Protein AF-A0A7C2M470-F1 (afdb_monomer_lite)

Sequence (219 aa):
MRKIIYFIVAVTFLGSCVPASEFNRLSRNGRTLQQERDELMAQNEALTVENREMSAKIGQVAQQQEKFVRDSIRLYREVEELQEEVAQLQRRYNDLEGTHEELLRGNARETRRLLNELQTTQEDLAKKEQLLRELESNVAGQRQDVSRLQAELEARNARLMEMEQMLNQKDAILDDLRRKVADALLGFEGQGLSVTRRGGKVYVSLEEKLLFQTGSTVV

Radius of gyration: 88.89 Å; chains: 1; bounding box: 205×37×224 Å

pLDDT: mean 84.93, std 17.58, range [39.09, 98.31]

Structure (mmCIF, N/CA/C/O backbone):
data_AF-A0A7C2M470-F1
#
_entry.id   AF-A0A7C2M470-F1
#
loop_
_atom_site.group_PDB
_atom_site.id
_atom_site.type_symbol
_atom_site.label_atom_id
_atom_site.label_alt_id
_atom_site.label_comp_id
_atom_site.label_asym_id
_atom_site.label_entity_id
_atom_site.label_seq_id
_atom_site.pdbx_PDB_ins_code
_atom_site.Cartn_x
_atom_site.Cartn_y
_atom_site.Cartn_z
_atom_site.occupancy
_atom_site.B_iso_or_equiv
_atom_site.auth_seq_id
_atom_site.auth_comp_id
_atom_site.auth_asym_id
_atom_site.auth_atom_id
_atom_site.pdbx_PDB_model_num
ATOM 1 N N . MET A 1 1 ? 100.115 7.920 -109.813 1.00 56.62 1 MET A N 1
ATOM 2 C CA . MET A 1 1 ? 99.843 7.164 -108.567 1.00 56.62 1 MET A CA 1
ATOM 3 C C . MET A 1 1 ? 99.045 7.947 -107.517 1.00 56.62 1 MET A C 1
ATOM 5 O O . MET A 1 1 ? 98.065 7.402 -107.037 1.00 56.62 1 MET A O 1
ATOM 9 N N . ARG A 1 2 ? 99.339 9.227 -107.218 1.00 56.19 2 ARG A N 1
ATOM 10 C CA . ARG A 1 2 ? 98.532 10.040 -106.270 1.00 56.19 2 ARG A CA 1
ATOM 11 C C . ARG A 1 2 ? 97.030 10.141 -106.609 1.00 56.19 2 ARG A C 1
ATOM 13 O O . ARG A 1 2 ? 96.207 9.994 -105.720 1.00 56.19 2 ARG A O 1
ATOM 20 N N . LYS A 1 3 ? 96.659 10.302 -107.889 1.00 59.94 3 LYS A N 1
ATOM 21 C CA . LYS A 1 3 ? 95.246 10.384 -108.332 1.00 59.94 3 LYS A CA 1
ATOM 22 C C . LYS A 1 3 ? 94.431 9.098 -108.096 1.00 59.94 3 LYS A C 1
ATOM 24 O O . LYS A 1 3 ? 93.232 9.183 -107.877 1.00 59.94 3 LYS A O 1
ATOM 29 N N . ILE A 1 4 ? 95.081 7.932 -108.097 1.00 71.38 4 ILE A N 1
ATOM 30 C CA . ILE A 1 4 ? 94.428 6.632 -107.859 1.00 71.38 4 ILE A CA 1
ATOM 31 C C . ILE A 1 4 ? 94.147 6.448 -106.361 1.00 71.38 4 ILE A C 1
ATOM 33 O O . ILE A 1 4 ? 93.084 5.967 -105.991 1.00 71.38 4 ILE A O 1
ATOM 37 N N . ILE A 1 5 ? 95.049 6.924 -105.498 1.00 71.94 5 ILE A N 1
ATOM 38 C CA . ILE A 1 5 ? 94.857 6.910 -104.041 1.00 71.94 5 ILE A CA 1
ATOM 39 C C . ILE A 1 5 ? 93.697 7.837 -103.639 1.00 71.94 5 ILE A C 1
ATOM 41 O O . ILE A 1 5 ? 92.847 7.432 -102.853 1.00 71.94 5 ILE A O 1
ATOM 45 N N . TYR A 1 6 ? 93.594 9.034 -104.232 1.00 72.50 6 TYR A N 1
ATOM 46 C CA . TYR A 1 6 ? 92.450 9.929 -103.990 1.00 72.50 6 TYR A CA 1
ATOM 47 C C . TYR A 1 6 ? 91.113 9.332 -104.451 1.00 72.50 6 TYR A C 1
ATOM 49 O O . TYR A 1 6 ? 90.097 9.537 -103.794 1.00 72.50 6 TYR A O 1
ATOM 57 N N . PHE A 1 7 ? 91.112 8.558 -105.538 1.00 72.62 7 PHE A N 1
ATOM 58 C CA . PHE A 1 7 ? 89.909 7.886 -106.027 1.00 72.62 7 PHE A CA 1
ATOM 59 C C . PHE A 1 7 ? 89.471 6.740 -105.103 1.00 72.62 7 PHE A C 1
ATOM 61 O O . PHE A 1 7 ? 88.293 6.621 -104.784 1.00 72.62 7 PHE A O 1
ATOM 68 N N . ILE A 1 8 ? 90.416 5.940 -104.603 1.00 69.94 8 ILE A N 1
ATOM 69 C CA . ILE A 1 8 ? 90.119 4.825 -103.692 1.00 69.94 8 ILE A CA 1
ATOM 70 C C . ILE A 1 8 ? 89.595 5.334 -102.338 1.00 69.94 8 ILE A C 1
ATOM 72 O O . ILE A 1 8 ? 88.611 4.798 -101.835 1.00 69.94 8 ILE A O 1
ATOM 76 N N . VAL A 1 9 ? 90.169 6.415 -101.793 1.00 68.94 9 VAL A N 1
ATOM 77 C CA . VAL A 1 9 ? 89.692 7.035 -100.539 1.00 68.94 9 VAL A CA 1
ATOM 78 C C . VAL A 1 9 ? 88.282 7.628 -100.693 1.00 68.94 9 VAL A C 1
ATOM 80 O O . VAL A 1 9 ? 87.461 7.506 -99.782 1.00 68.94 9 VAL A O 1
ATOM 83 N N . ALA A 1 10 ? 87.964 8.210 -101.855 1.00 65.75 10 ALA A N 1
ATOM 84 C CA . ALA A 1 10 ? 86.631 8.739 -102.148 1.00 65.75 10 ALA A CA 1
ATOM 85 C C . ALA A 1 10 ? 85.562 7.634 -102.262 1.00 65.75 10 ALA A C 1
ATOM 87 O O . ALA A 1 10 ? 84.442 7.813 -101.789 1.00 65.75 10 ALA A O 1
ATOM 88 N N . VAL A 1 11 ? 85.908 6.471 -102.828 1.00 66.88 11 VAL A N 1
ATOM 89 C CA . VAL A 1 11 ? 84.982 5.331 -102.960 1.00 66.88 11 VAL A CA 1
ATOM 90 C C . VAL A 1 11 ? 84.711 4.659 -101.607 1.00 66.88 11 VAL A C 1
ATOM 92 O O . VAL A 1 11 ? 83.574 4.279 -101.338 1.00 66.88 11 VAL A O 1
ATOM 95 N N . THR A 1 12 ? 85.697 4.583 -100.706 1.00 63.28 12 THR A N 1
ATOM 96 C CA . THR A 1 12 ? 85.492 4.025 -99.354 1.00 63.28 12 THR A CA 1
ATOM 97 C C . THR A 1 12 ? 84.630 4.903 -98.442 1.00 63.28 12 THR A C 1
ATOM 99 O O . THR A 1 12 ? 83.980 4.381 -97.541 1.00 63.28 12 THR A O 1
ATOM 102 N N . PHE A 1 13 ? 84.556 6.217 -98.689 1.00 60.41 13 PHE A N 1
ATOM 103 C CA . PHE A 1 13 ? 83.682 7.125 -97.931 1.00 60.41 13 PHE A CA 1
ATOM 104 C C . PHE A 1 13 ? 82.199 7.017 -98.324 1.00 60.41 13 PHE A C 1
ATOM 106 O O . PHE A 1 13 ? 81.331 7.348 -97.522 1.00 60.41 13 PHE A O 1
ATOM 113 N N . LEU A 1 14 ? 81.893 6.525 -99.530 1.00 56.69 14 LEU A N 1
ATOM 114 C CA . LEU A 1 14 ? 80.518 6.389 -100.032 1.00 56.69 14 LEU A CA 1
ATOM 115 C C . LEU A 1 14 ? 79.824 5.091 -99.573 1.00 56.69 14 LEU A C 1
ATOM 117 O O . LEU A 1 14 ? 78.620 4.942 -99.765 1.00 56.69 14 LEU A O 1
ATOM 121 N N . GLY A 1 15 ? 80.559 4.165 -98.945 1.00 58.66 15 GLY A N 1
ATOM 122 C CA . GLY A 1 15 ? 80.041 2.878 -98.459 1.00 58.66 15 GLY A CA 1
ATOM 123 C C . GLY A 1 15 ? 79.454 2.881 -97.039 1.00 58.66 15 GLY A C 1
ATOM 124 O O . GLY A 1 15 ? 78.999 1.836 -96.585 1.00 58.66 15 GLY A O 1
ATOM 125 N N . SER A 1 16 ? 79.460 4.011 -96.319 1.00 56.16 16 SER A N 1
ATOM 126 C CA . SER A 1 16 ? 78.946 4.109 -94.937 1.00 56.16 16 SER A CA 1
ATOM 127 C C . SER A 1 16 ? 77.474 4.543 -94.831 1.00 56.16 16 SER A C 1
ATOM 129 O O . SER A 1 16 ? 76.959 4.716 -93.726 1.00 56.16 16 SER A O 1
ATOM 131 N N . CYS A 1 17 ? 76.770 4.714 -95.955 1.00 65.12 17 CYS A N 1
ATOM 132 C CA . CYS A 1 17 ? 75.372 5.148 -95.964 1.00 65.12 17 CYS A CA 1
ATOM 133 C C . CYS A 1 17 ? 74.398 3.960 -95.883 1.00 65.12 17 CYS A C 1
ATOM 135 O O . CYS A 1 17 ? 74.176 3.246 -96.858 1.00 65.12 17 CYS A O 1
ATOM 137 N N . VAL A 1 18 ? 73.768 3.790 -94.717 1.00 67.88 18 VAL A N 1
ATOM 138 C CA . VAL A 1 18 ? 72.550 2.980 -94.539 1.00 67.88 18 VAL A CA 1
ATOM 139 C C . VAL A 1 18 ? 71.429 3.539 -95.438 1.00 67.88 18 VAL A C 1
ATOM 141 O O . VAL A 1 18 ? 71.291 4.763 -95.523 1.00 67.88 18 VAL A O 1
ATOM 144 N N . PRO A 1 19 ? 70.600 2.701 -96.098 1.00 74.56 19 PRO A N 1
ATOM 145 C CA . PRO A 1 19 ? 69.496 3.175 -96.929 1.00 74.56 19 PRO A CA 1
ATOM 146 C C . PRO A 1 19 ? 68.537 4.072 -96.137 1.00 74.56 19 PRO A C 1
ATOM 148 O O . PRO A 1 19 ? 68.048 3.692 -95.070 1.00 74.56 19 PRO A O 1
ATOM 151 N N . ALA A 1 20 ? 68.213 5.249 -96.680 1.00 72.56 20 ALA A N 1
ATOM 152 C CA . ALA A 1 20 ? 67.322 6.214 -96.034 1.00 72.56 20 ALA A CA 1
ATOM 153 C C . ALA A 1 20 ? 65.936 5.623 -95.696 1.00 72.56 20 ALA A C 1
ATOM 155 O O . ALA A 1 20 ? 65.298 6.056 -94.739 1.00 72.56 20 ALA A O 1
ATOM 156 N N . SER A 1 21 ? 65.467 4.617 -96.441 1.00 75.88 21 SER A N 1
ATOM 157 C CA . SER A 1 21 ? 64.211 3.904 -96.171 1.00 75.88 21 SER A CA 1
ATOM 158 C C . SER A 1 21 ? 64.237 3.113 -94.859 1.00 75.88 21 SER A C 1
ATOM 160 O O . SER A 1 21 ? 63.285 3.207 -94.087 1.00 75.88 21 SER A O 1
ATOM 162 N N . GLU A 1 22 ? 65.321 2.387 -94.572 1.00 79.12 22 GLU A N 1
ATOM 163 C CA . GLU A 1 22 ? 65.471 1.599 -93.341 1.00 79.12 22 GLU A CA 1
ATOM 164 C C . GLU A 1 22 ? 65.705 2.501 -92.126 1.00 79.12 22 GLU A C 1
ATOM 166 O O . GLU A 1 22 ? 65.102 2.286 -91.076 1.00 79.12 22 GLU A O 1
ATOM 171 N N . PHE A 1 23 ? 66.474 3.586 -92.278 1.00 81.00 23 PHE A N 1
ATOM 172 C CA . PHE A 1 23 ? 66.609 4.601 -91.227 1.00 81.00 23 PHE A CA 1
ATOM 173 C C . PHE A 1 23 ? 65.265 5.270 -90.902 1.00 81.00 23 PHE A C 1
ATOM 175 O O . PHE A 1 23 ? 64.896 5.407 -89.736 1.00 81.00 23 PHE A O 1
ATOM 182 N N . ASN A 1 24 ? 64.486 5.633 -91.927 1.00 80.06 24 ASN A N 1
ATOM 183 C CA . ASN A 1 24 ? 63.159 6.219 -91.741 1.00 80.06 24 ASN A CA 1
ATOM 184 C C . ASN A 1 24 ? 62.165 5.230 -91.114 1.00 80.06 24 ASN A C 1
ATOM 186 O O . ASN A 1 24 ? 61.345 5.641 -90.295 1.00 80.06 24 ASN A O 1
ATOM 190 N N . ARG A 1 25 ? 62.228 3.938 -91.463 1.00 83.38 25 ARG A N 1
ATOM 191 C CA . ARG A 1 25 ? 61.407 2.880 -90.851 1.00 83.38 25 ARG A CA 1
ATOM 192 C C . ARG A 1 25 ? 61.779 2.662 -89.387 1.00 83.38 25 ARG A C 1
ATOM 194 O O . ARG A 1 25 ? 60.894 2.650 -88.537 1.00 83.38 25 ARG A O 1
ATOM 201 N N . LEU A 1 26 ? 63.071 2.564 -89.083 1.00 85.19 26 LEU A N 1
ATOM 202 C CA . LEU A 1 26 ? 63.570 2.429 -87.716 1.00 85.19 26 LEU A CA 1
ATOM 203 C C . LEU A 1 26 ? 63.219 3.657 -86.866 1.00 85.19 26 LEU A C 1
ATOM 205 O O . LEU A 1 26 ? 62.786 3.508 -85.730 1.00 85.19 26 LEU A O 1
ATOM 209 N N . SER A 1 27 ? 63.329 4.864 -87.427 1.00 85.44 27 SER A N 1
ATOM 210 C CA . SER A 1 27 ? 62.937 6.104 -86.751 1.00 85.44 27 SER A CA 1
ATOM 211 C C . SER A 1 27 ? 61.428 6.167 -86.485 1.00 85.44 27 SER A C 1
ATOM 213 O O . SER A 1 27 ? 61.025 6.555 -85.391 1.00 85.44 27 SER A O 1
ATOM 215 N N . ARG A 1 28 ? 60.582 5.737 -87.436 1.00 87.19 28 ARG A N 1
ATOM 216 C CA . ARG A 1 28 ? 59.128 5.616 -87.217 1.00 87.19 28 ARG A CA 1
ATOM 217 C C . ARG A 1 28 ? 58.809 4.613 -86.115 1.00 87.19 28 ARG A C 1
ATOM 219 O O . ARG A 1 28 ? 58.080 4.974 -85.204 1.00 87.19 28 ARG A O 1
ATOM 226 N N . ASN A 1 29 ? 59.401 3.421 -86.156 1.00 90.25 29 ASN A N 1
ATOM 227 C CA . ASN A 1 29 ? 59.207 2.405 -85.121 1.00 90.25 29 ASN A CA 1
ATOM 228 C C . ASN A 1 29 ? 59.707 2.884 -83.749 1.00 90.25 29 ASN A C 1
ATOM 230 O O . ASN A 1 29 ? 59.076 2.629 -82.733 1.00 90.25 29 ASN A O 1
ATOM 234 N N . GLY A 1 30 ? 60.824 3.616 -83.706 1.00 90.81 30 GLY A N 1
ATOM 235 C CA . GLY A 1 30 ? 61.320 4.235 -82.478 1.00 90.81 30 GLY A CA 1
ATOM 236 C C . GLY A 1 30 ? 60.338 5.261 -81.910 1.00 90.81 30 GLY A C 1
ATOM 237 O O . GLY A 1 30 ? 60.114 5.282 -80.705 1.00 90.81 30 GLY A O 1
ATOM 238 N N . ARG A 1 31 ? 59.700 6.064 -82.774 1.00 90.38 31 ARG A N 1
ATOM 239 C CA . ARG A 1 31 ? 58.656 7.018 -82.368 1.00 90.38 31 ARG A CA 1
ATOM 240 C C . ARG A 1 31 ? 57.385 6.322 -81.885 1.00 90.38 31 ARG A C 1
ATOM 242 O O . ARG A 1 31 ? 56.855 6.746 -80.867 1.00 90.38 31 ARG A O 1
ATOM 249 N N . THR A 1 32 ? 56.916 5.270 -82.559 1.00 93.19 32 THR A N 1
ATOM 250 C CA . THR A 1 32 ? 55.719 4.525 -82.123 1.00 93.19 32 THR A CA 1
ATOM 251 C C . THR A 1 32 ? 55.965 3.804 -80.802 1.00 93.19 32 THR A C 1
ATOM 253 O O . THR A 1 32 ? 55.154 3.920 -79.897 1.00 93.19 32 THR A O 1
ATOM 256 N N . LEU A 1 33 ? 57.123 3.155 -80.635 1.00 91.62 33 LEU A N 1
ATOM 257 C CA . LEU A 1 33 ? 57.511 2.534 -79.362 1.00 91.62 33 LEU A CA 1
ATOM 258 C C . LEU A 1 33 ? 57.653 3.563 -78.234 1.00 91.62 33 LEU A C 1
ATOM 260 O O . LEU A 1 33 ? 57.397 3.252 -77.074 1.00 91.62 33 LEU A O 1
ATOM 264 N N . GLN A 1 34 ? 58.083 4.785 -78.553 1.00 93.00 34 GLN A N 1
ATOM 265 C CA . GLN A 1 34 ? 58.144 5.868 -77.577 1.00 93.00 34 GLN A CA 1
ATOM 266 C C . GLN A 1 34 ? 56.742 6.356 -77.188 1.00 93.00 34 GLN A C 1
ATOM 268 O O . GLN A 1 34 ? 56.491 6.518 -76.002 1.00 93.00 34 GLN A O 1
ATOM 273 N N . GLN A 1 35 ? 55.820 6.492 -78.146 1.00 94.19 35 GLN A N 1
ATOM 274 C CA . GLN A 1 35 ? 54.412 6.804 -77.868 1.00 94.19 35 GLN A CA 1
ATOM 275 C C . GLN A 1 35 ? 53.742 5.722 -77.013 1.00 94.19 35 GLN A C 1
ATOM 277 O O . GLN A 1 35 ? 53.148 6.045 -75.993 1.00 94.19 35 GLN A O 1
ATOM 282 N N . GLU A 1 36 ? 5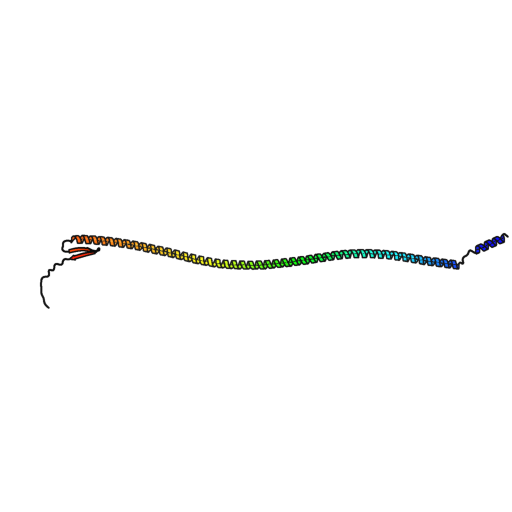3.902 4.443 -77.366 1.00 94.69 36 GLU A N 1
ATOM 283 C CA . GLU A 1 36 ? 53.372 3.319 -76.583 1.00 94.69 36 GLU A CA 1
ATOM 284 C C . GLU A 1 36 ? 53.956 3.286 -75.166 1.00 94.69 36 GLU A C 1
ATOM 286 O O . GLU A 1 36 ? 53.237 3.036 -74.201 1.00 94.69 36 GLU A O 1
ATOM 291 N N . ARG A 1 37 ? 55.257 3.569 -75.007 1.00 94.31 37 ARG A N 1
ATOM 292 C CA . ARG A 1 37 ? 55.881 3.683 -73.682 1.00 94.31 37 ARG A CA 1
ATOM 293 C C . ARG A 1 37 ? 55.250 4.813 -72.873 1.00 94.31 37 ARG A C 1
ATOM 295 O O . ARG A 1 37 ? 54.947 4.600 -71.703 1.00 94.31 37 ARG A O 1
ATOM 302 N N . ASP A 1 38 ? 55.084 5.987 -73.472 1.00 94.56 38 ASP A N 1
ATOM 303 C CA . ASP A 1 38 ? 54.534 7.157 -72.789 1.00 94.56 38 ASP A CA 1
ATOM 304 C C . ASP A 1 38 ? 53.060 6.912 -72.394 1.00 94.56 38 ASP A C 1
ATOM 306 O O . ASP A 1 38 ? 52.662 7.218 -71.269 1.00 94.56 38 ASP A O 1
ATOM 310 N N . GLU A 1 39 ? 52.272 6.258 -73.255 1.00 95.88 39 GLU A N 1
ATOM 311 C CA . GLU A 1 39 ? 50.899 5.824 -72.955 1.00 95.88 39 GLU A CA 1
ATOM 312 C C . GLU A 1 39 ? 50.844 4.777 -71.836 1.00 95.88 39 GLU A C 1
ATOM 314 O O . GLU A 1 39 ? 50.047 4.908 -70.905 1.00 95.88 39 GLU A O 1
ATOM 319 N N . LEU A 1 40 ? 51.699 3.750 -71.887 1.00 95.06 40 LEU A N 1
ATOM 320 C CA . LEU A 1 40 ? 51.780 2.731 -70.838 1.00 95.06 40 LEU A CA 1
ATOM 321 C C . LEU A 1 40 ? 52.237 3.331 -69.504 1.00 95.06 40 LEU A C 1
ATOM 323 O O . LEU A 1 40 ? 51.739 2.920 -68.457 1.00 95.06 40 LEU A O 1
ATOM 327 N N . MET A 1 41 ? 53.147 4.311 -69.519 1.00 95.62 41 MET A N 1
ATOM 328 C CA . MET A 1 41 ? 53.547 5.041 -68.313 1.00 95.62 41 MET A CA 1
ATOM 329 C C . MET A 1 41 ? 52.379 5.842 -67.732 1.00 95.62 41 MET A C 1
ATOM 331 O O . MET A 1 41 ? 52.126 5.734 -66.534 1.00 95.62 41 MET A O 1
ATOM 335 N N . ALA A 1 42 ? 51.624 6.564 -68.565 1.00 95.06 42 ALA A N 1
ATOM 336 C CA . ALA A 1 42 ? 50.446 7.308 -68.120 1.00 95.06 42 ALA A CA 1
ATOM 337 C C . ALA A 1 42 ? 49.358 6.384 -67.539 1.00 95.06 42 ALA A C 1
ATOM 339 O O . ALA A 1 42 ? 48.779 6.680 -66.493 1.00 95.06 42 ALA A O 1
ATOM 340 N N . GLN A 1 43 ? 49.110 5.230 -68.170 1.00 96.44 43 GLN A N 1
ATOM 341 C CA . GLN A 1 43 ? 48.181 4.221 -67.649 1.00 96.44 43 GLN A CA 1
ATOM 342 C C . GLN A 1 43 ? 48.668 3.622 -66.325 1.00 96.44 43 GLN A C 1
ATOM 344 O O . GLN A 1 43 ? 47.875 3.439 -65.405 1.00 96.44 43 GLN A O 1
ATOM 349 N N . ASN A 1 44 ? 49.966 3.331 -66.201 1.00 95.69 44 ASN A N 1
ATOM 350 C CA . ASN A 1 44 ? 50.539 2.798 -64.968 1.00 95.69 44 ASN A CA 1
ATOM 351 C C . ASN A 1 44 ? 50.422 3.798 -63.810 1.00 95.69 44 ASN A C 1
ATOM 353 O O . ASN A 1 44 ? 50.070 3.412 -62.693 1.00 95.69 44 ASN A O 1
ATOM 357 N N . GLU A 1 45 ? 50.658 5.082 -64.080 1.00 95.44 45 GLU A N 1
ATOM 358 C CA . GLU A 1 45 ? 50.485 6.148 -63.099 1.00 95.44 45 GLU A CA 1
ATOM 359 C C . GLU A 1 45 ? 49.018 6.272 -62.662 1.00 95.44 45 GLU A C 1
ATOM 361 O O . GLU A 1 45 ? 48.740 6.252 -61.461 1.00 95.44 45 GLU A O 1
ATOM 366 N N . ALA A 1 46 ? 48.074 6.290 -63.610 1.00 95.88 46 ALA A N 1
ATOM 367 C CA . ALA A 1 46 ? 46.641 6.338 -63.314 1.00 95.88 46 ALA A CA 1
ATOM 368 C C . ALA A 1 46 ? 46.180 5.139 -62.467 1.00 95.88 46 ALA A C 1
ATOM 370 O O . ALA A 1 46 ? 45.544 5.322 -61.428 1.00 95.88 46 ALA A O 1
ATOM 371 N N . LEU A 1 47 ? 46.574 3.919 -62.853 1.00 96.62 47 LEU A N 1
ATOM 372 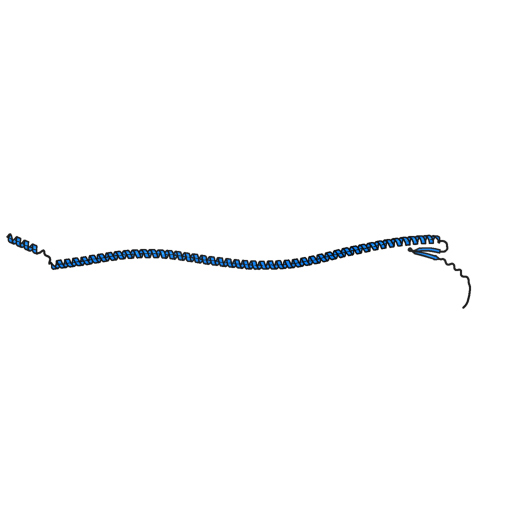C CA . LEU A 1 47 ? 46.276 2.700 -62.095 1.00 96.62 47 LEU A CA 1
ATOM 373 C C . LEU A 1 47 ? 46.909 2.724 -60.698 1.00 96.62 47 LEU A C 1
ATOM 375 O O . LEU A 1 47 ? 46.313 2.237 -59.738 1.00 96.62 47 LEU A O 1
ATOM 379 N N . THR A 1 48 ? 48.101 3.305 -60.552 1.00 96.50 48 THR A N 1
ATOM 380 C CA . THR A 1 48 ? 48.766 3.448 -59.250 1.00 96.50 48 THR A CA 1
ATOM 381 C C . THR A 1 48 ? 48.006 4.407 -58.335 1.00 96.50 48 THR A C 1
ATOM 383 O O . THR A 1 48 ? 47.865 4.131 -57.141 1.00 96.50 48 THR A O 1
ATOM 386 N N . VAL A 1 49 ? 47.502 5.522 -58.871 1.00 96.50 49 VAL A N 1
ATOM 387 C CA . VAL A 1 49 ? 46.672 6.474 -58.116 1.00 96.50 49 VAL A CA 1
ATOM 388 C C . VAL A 1 49 ? 45.357 5.822 -57.698 1.00 96.50 49 VAL A C 1
ATOM 390 O O . VAL A 1 49 ? 45.032 5.835 -56.512 1.00 96.50 49 VAL A O 1
ATOM 393 N N . GLU A 1 50 ? 44.651 5.170 -58.624 1.00 96.75 50 GLU A N 1
ATOM 394 C CA . GLU A 1 50 ? 43.389 4.484 -58.326 1.00 96.75 50 GLU A CA 1
ATOM 395 C C . GLU A 1 50 ? 43.573 3.392 -57.264 1.00 96.75 50 GLU A C 1
ATOM 397 O O . GLU A 1 50 ? 42.800 3.307 -56.309 1.00 96.75 50 GLU A O 1
ATOM 402 N N . ASN A 1 51 ? 44.642 2.597 -57.359 1.00 96.31 51 ASN A N 1
ATOM 403 C CA . ASN A 1 51 ? 44.940 1.562 -56.372 1.00 96.31 51 ASN A CA 1
ATOM 404 C C . ASN A 1 51 ? 45.188 2.158 -54.975 1.00 96.31 51 ASN A C 1
ATOM 406 O O . ASN A 1 51 ? 44.683 1.640 -53.973 1.00 96.31 51 ASN A O 1
ATOM 410 N N . ARG A 1 52 ? 45.897 3.293 -54.891 1.00 96.06 52 ARG A N 1
ATOM 411 C CA . ARG A 1 52 ? 46.093 4.016 -53.624 1.00 96.06 52 ARG A CA 1
ATOM 412 C C . ARG A 1 52 ? 44.779 4.543 -53.057 1.00 96.06 52 ARG A C 1
ATOM 414 O O . ARG A 1 52 ? 44.534 4.378 -51.863 1.00 96.06 52 ARG A O 1
ATOM 421 N N . GLU A 1 53 ? 43.928 5.141 -53.886 1.00 96.81 53 GLU A N 1
ATOM 422 C CA . GLU A 1 53 ? 42.619 5.639 -53.453 1.00 96.81 53 GLU A CA 1
ATOM 423 C C . GLU A 1 53 ? 41.706 4.512 -52.967 1.00 96.81 53 GLU A C 1
ATOM 425 O O . GLU A 1 53 ? 41.081 4.627 -51.910 1.00 96.81 53 GLU A O 1
ATOM 430 N N . MET A 1 54 ? 41.646 3.402 -53.704 1.00 96.38 54 MET A N 1
ATOM 431 C CA . MET A 1 54 ? 40.859 2.235 -53.311 1.00 96.38 54 MET A CA 1
ATOM 432 C C . MET A 1 54 ? 41.394 1.614 -52.022 1.00 96.38 54 MET A C 1
ATOM 434 O O . MET A 1 54 ? 40.610 1.306 -51.128 1.00 96.38 54 MET A O 1
ATOM 438 N N . SER A 1 55 ? 42.715 1.515 -51.867 1.00 96.44 55 SER A N 1
AT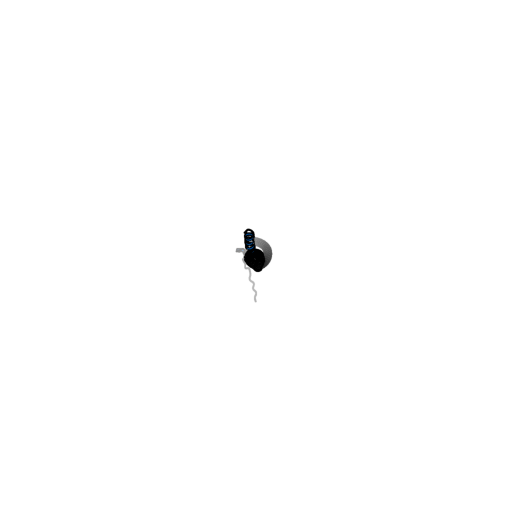OM 439 C CA . SER A 1 55 ? 43.342 1.048 -50.624 1.00 96.44 55 SER A CA 1
ATOM 440 C C . SER A 1 55 ? 42.987 1.944 -49.432 1.00 96.44 55 SER A C 1
ATOM 442 O O . SER A 1 55 ? 42.664 1.443 -48.354 1.00 96.44 55 SER A O 1
ATOM 444 N N . ALA A 1 56 ? 42.971 3.268 -49.622 1.00 97.00 56 ALA A N 1
ATOM 445 C CA . ALA A 1 56 ? 42.550 4.212 -48.588 1.00 97.00 56 ALA A CA 1
ATOM 446 C C . ALA A 1 56 ? 41.064 4.045 -48.220 1.00 97.00 56 ALA A C 1
ATOM 448 O O . ALA A 1 56 ? 40.726 4.012 -47.034 1.00 97.00 56 ALA A O 1
ATOM 449 N N . LYS A 1 57 ? 40.179 3.877 -49.214 1.00 97.44 57 LYS A N 1
ATOM 450 C CA . LYS A 1 57 ? 38.746 3.608 -48.993 1.00 97.44 57 LYS A CA 1
ATOM 451 C C . LYS A 1 57 ? 38.525 2.288 -48.253 1.00 97.44 57 LYS A C 1
ATOM 453 O O . LYS A 1 57 ? 37.747 2.258 -47.303 1.00 97.44 57 LYS A O 1
ATOM 458 N N . ILE A 1 58 ? 39.237 1.224 -48.630 1.00 97.06 58 ILE A N 1
ATOM 459 C CA . ILE A 1 58 ? 39.190 -0.074 -47.938 1.00 97.06 58 ILE A CA 1
ATOM 460 C C . ILE A 1 58 ? 39.605 0.094 -46.474 1.00 97.06 58 ILE A C 1
ATOM 462 O O . ILE A 1 58 ? 38.913 -0.403 -45.589 1.00 97.06 58 ILE A O 1
ATOM 466 N N . GLY A 1 59 ? 40.674 0.849 -46.201 1.00 96.88 59 GLY A N 1
ATOM 467 C CA . GLY A 1 59 ? 41.103 1.149 -44.834 1.00 96.88 59 GLY A CA 1
ATOM 468 C C . GLY A 1 59 ? 40.038 1.892 -44.019 1.00 96.88 59 GLY A C 1
ATOM 469 O O . GLY A 1 59 ? 39.765 1.526 -42.876 1.00 96.88 59 GLY A O 1
ATOM 470 N N . GLN A 1 60 ? 39.384 2.896 -44.609 1.00 97.12 60 GLN A N 1
ATOM 471 C CA . GLN A 1 60 ? 38.298 3.630 -43.950 1.00 97.12 60 GLN A CA 1
ATOM 472 C C . GLN A 1 60 ? 37.087 2.740 -43.653 1.00 97.12 60 GLN A C 1
ATOM 474 O O . GLN A 1 60 ? 36.555 2.782 -42.543 1.00 97.12 60 GLN A O 1
ATOM 479 N N . VAL A 1 61 ? 36.662 1.925 -44.621 1.00 97.19 61 VAL A N 1
ATOM 480 C CA . VAL A 1 61 ? 35.534 0.997 -44.451 1.00 97.19 61 VAL A CA 1
ATOM 481 C C . VAL A 1 61 ? 35.858 -0.051 -43.389 1.00 97.19 61 VAL A C 1
ATOM 483 O O . VAL A 1 61 ? 35.028 -0.298 -42.518 1.00 97.19 61 VAL A O 1
ATOM 486 N N . ALA A 1 62 ? 37.073 -0.602 -43.389 1.00 97.00 62 ALA A N 1
ATOM 487 C CA . ALA A 1 62 ? 37.517 -1.548 -42.368 1.00 97.00 62 ALA A CA 1
ATOM 488 C C . ALA A 1 62 ? 37.478 -0.926 -40.960 1.00 97.00 62 ALA A C 1
ATOM 490 O O . ALA A 1 62 ? 36.965 -1.536 -40.021 1.00 97.00 62 ALA A O 1
ATOM 491 N N . GLN A 1 63 ? 37.932 0.324 -40.813 1.00 97.38 63 GLN A N 1
ATOM 492 C CA . GLN A 1 63 ? 37.874 1.037 -39.535 1.00 97.38 63 GLN A CA 1
ATOM 493 C C . GLN A 1 63 ? 36.428 1.294 -39.075 1.00 97.38 63 GLN A C 1
ATOM 495 O O . GLN A 1 63 ? 36.123 1.196 -37.884 1.00 97.38 63 GLN A O 1
ATOM 500 N N . GLN A 1 64 ? 35.526 1.639 -39.998 1.00 97.56 64 GLN A N 1
ATOM 501 C CA . GLN A 1 64 ? 34.105 1.817 -39.685 1.00 97.56 64 GLN A CA 1
ATOM 502 C C . GLN A 1 64 ? 33.452 0.496 -39.280 1.00 97.56 64 GLN A C 1
ATOM 504 O O . GLN A 1 64 ? 32.726 0.462 -38.290 1.00 97.56 64 GLN A O 1
ATOM 509 N N . GLN A 1 65 ? 33.758 -0.595 -39.984 1.00 97.00 65 GLN A N 1
ATOM 510 C CA . GLN A 1 65 ? 33.269 -1.929 -39.648 1.00 97.00 65 GLN A CA 1
ATOM 511 C C . GLN A 1 65 ? 33.693 -2.328 -38.231 1.00 97.00 65 GLN A C 1
ATOM 513 O O . GLN A 1 65 ? 32.861 -2.771 -37.444 1.00 97.00 65 GLN A O 1
ATOM 518 N N . GLU A 1 66 ? 34.954 -2.101 -37.862 1.00 97.25 66 GLU A N 1
ATOM 519 C CA . GLU A 1 66 ? 35.443 -2.378 -36.509 1.00 97.25 66 GLU A CA 1
ATOM 520 C C . GLU A 1 66 ? 34.711 -1.541 -35.444 1.00 97.25 66 GLU A C 1
ATOM 522 O O . GLU A 1 66 ? 34.381 -2.038 -34.365 1.00 97.25 66 GLU A O 1
ATOM 527 N N . LYS A 1 67 ? 34.418 -0.265 -35.736 1.00 97.81 67 LYS A N 1
ATOM 528 C CA . LYS A 1 67 ? 33.611 0.588 -34.848 1.00 97.81 67 LYS A CA 1
ATOM 529 C C . LYS A 1 67 ? 32.188 0.055 -34.693 1.00 97.81 67 LYS A C 1
ATOM 531 O O . LYS A 1 67 ? 31.758 -0.132 -33.560 1.00 97.81 67 LYS A O 1
ATOM 536 N N . PHE A 1 68 ? 31.503 -0.266 -35.790 1.00 97.31 68 PHE A N 1
ATOM 537 C CA . PHE A 1 68 ? 30.139 -0.793 -35.738 1.00 97.31 68 PHE A CA 1
ATOM 538 C C . PHE A 1 68 ? 30.049 -2.132 -35.007 1.00 97.31 68 PHE A C 1
ATOM 540 O O . PHE A 1 68 ? 29.105 -2.342 -34.251 1.00 97.31 68 PHE A O 1
ATOM 547 N N . VAL A 1 69 ? 31.042 -3.012 -35.160 1.00 97.69 69 VAL A N 1
ATOM 548 C CA . VAL A 1 69 ? 31.103 -4.268 -34.398 1.00 97.69 69 VAL A CA 1
ATOM 549 C C . VAL A 1 69 ? 31.232 -3.985 -32.899 1.00 97.69 69 VAL A C 1
ATOM 551 O O . VAL A 1 69 ? 30.488 -4.556 -32.102 1.00 97.69 69 VAL A O 1
ATOM 554 N N . ARG A 1 70 ? 32.121 -3.066 -32.495 1.00 97.62 70 ARG A N 1
ATOM 555 C CA . ARG A 1 70 ? 32.255 -2.671 -31.082 1.00 97.62 70 ARG A CA 1
ATOM 556 C C . ARG A 1 70 ? 30.972 -2.062 -30.523 1.00 97.62 70 ARG A C 1
ATOM 558 O O . ARG A 1 70 ? 30.555 -2.436 -29.428 1.00 97.62 70 ARG A O 1
ATOM 565 N N . ASP A 1 71 ? 30.352 -1.151 -31.266 1.00 97.81 71 ASP A N 1
ATOM 566 C CA . ASP A 1 71 ? 29.113 -0.494 -30.852 1.00 97.81 71 ASP A CA 1
ATOM 567 C C . ASP A 1 71 ? 27.954 -1.491 -30.760 1.00 97.81 71 ASP A C 1
ATOM 569 O O . ASP A 1 71 ? 27.196 -1.444 -29.796 1.00 97.81 71 ASP A O 1
ATOM 573 N N . SER A 1 72 ? 27.856 -2.441 -31.695 1.00 96.94 72 SER A N 1
ATOM 574 C CA . SER A 1 72 ? 26.846 -3.504 -31.670 1.00 96.94 72 SER A CA 1
ATOM 575 C C . SER A 1 72 ? 26.982 -4.388 -30.430 1.00 96.94 72 SER A C 1
ATOM 577 O O . SER A 1 72 ? 25.988 -4.633 -29.752 1.00 96.94 72 SER A O 1
ATOM 579 N N . ILE A 1 73 ? 28.204 -4.798 -30.073 1.00 97.62 73 ILE A N 1
ATOM 580 C CA . ILE A 1 73 ? 28.455 -5.591 -28.859 1.00 97.62 73 ILE A CA 1
ATOM 581 C C . ILE A 1 73 ? 28.154 -4.780 -27.589 1.00 97.62 73 ILE A C 1
ATOM 583 O O . ILE A 1 73 ? 27.702 -5.339 -26.590 1.00 97.62 73 ILE A O 1
ATOM 587 N N . ARG A 1 74 ? 28.427 -3.468 -27.584 1.00 98.31 74 ARG A N 1
ATOM 588 C CA . ARG A 1 74 ? 28.084 -2.592 -26.452 1.00 98.31 74 ARG A CA 1
ATOM 589 C C . ARG A 1 74 ? 26.570 -2.469 -26.293 1.00 98.31 74 ARG A C 1
ATOM 591 O O . ARG A 1 74 ? 26.070 -2.722 -25.207 1.00 98.31 74 ARG A O 1
ATOM 598 N N . LEU A 1 75 ? 25.865 -2.122 -27.369 1.00 97.88 75 LEU A N 1
ATOM 599 C CA . LEU A 1 75 ? 24.411 -1.951 -27.362 1.00 97.88 75 LEU A CA 1
ATOM 600 C C . LEU A 1 75 ? 23.690 -3.249 -27.005 1.00 97.88 75 LEU A C 1
ATOM 602 O O . LEU A 1 75 ? 22.709 -3.216 -26.276 1.00 97.88 75 LEU A O 1
ATOM 606 N N . TYR A 1 76 ? 24.185 -4.394 -27.481 1.00 97.88 76 TYR A N 1
ATOM 607 C CA . TYR A 1 76 ? 23.621 -5.690 -27.116 1.00 97.88 76 TYR A CA 1
ATOM 608 C C . TYR A 1 76 ? 23.677 -5.927 -25.600 1.00 97.88 76 TYR A C 1
ATOM 610 O O . TYR A 1 76 ? 22.671 -6.302 -25.008 1.00 97.88 76 TYR A O 1
ATOM 618 N N . ARG A 1 77 ? 24.825 -5.644 -24.967 1.00 98.00 77 ARG A N 1
ATOM 619 C CA . ARG A 1 77 ? 24.981 -5.767 -23.509 1.00 98.00 77 ARG A CA 1
ATOM 620 C C . ARG A 1 77 ? 24.073 -4.810 -22.744 1.00 98.00 77 ARG A C 1
ATOM 622 O O . ARG A 1 77 ? 23.439 -5.223 -21.788 1.00 98.00 77 ARG A O 1
ATOM 629 N N . GLU A 1 78 ? 23.963 -3.566 -23.198 1.00 98.00 78 GLU A N 1
ATOM 630 C CA . GLU A 1 78 ? 23.070 -2.575 -22.583 1.00 98.00 78 GLU A CA 1
ATOM 631 C C . GLU A 1 78 ? 21.596 -3.004 -22.670 1.00 98.00 78 GLU A C 1
ATOM 633 O O . GLU A 1 78 ? 20.844 -2.857 -21.713 1.00 98.00 78 GLU A O 1
ATOM 638 N N . VAL A 1 79 ? 21.177 -3.596 -23.793 1.00 98.12 79 VAL A N 1
ATOM 639 C CA . VAL A 1 79 ? 19.822 -4.151 -23.934 1.00 98.12 79 VAL A CA 1
ATOM 640 C C . VAL A 1 79 ? 19.595 -5.325 -22.982 1.00 98.12 79 VAL A C 1
ATOM 642 O O . VAL A 1 79 ? 18.521 -5.410 -22.393 1.00 98.12 79 VAL A O 1
ATOM 645 N N . GLU A 1 80 ? 20.572 -6.216 -22.824 1.00 98.06 80 GLU A N 1
ATOM 646 C CA . GLU A 1 80 ? 20.490 -7.348 -21.893 1.00 98.06 80 GLU A CA 1
ATOM 647 C C . GLU A 1 80 ? 20.383 -6.867 -20.435 1.00 98.06 80 GLU A C 1
ATOM 649 O O . GLU A 1 80 ? 19.471 -7.276 -19.719 1.00 98.06 80 GLU A O 1
ATOM 654 N N . GLU A 1 81 ? 21.224 -5.910 -20.033 1.00 98.00 81 GLU A N 1
ATOM 655 C CA . GLU A 1 81 ? 21.178 -5.277 -18.707 1.00 98.00 81 GLU A CA 1
ATOM 656 C C . GLU A 1 81 ? 19.817 -4.606 -18.448 1.00 98.00 81 GLU A C 1
ATOM 658 O O . GLU A 1 81 ? 19.173 -4.863 -17.429 1.00 98.00 81 GLU A O 1
ATOM 663 N N . LEU A 1 82 ? 19.313 -3.814 -19.400 1.00 98.00 82 LEU A N 1
ATOM 664 C CA . LEU A 1 82 ? 18.004 -3.164 -19.280 1.00 98.00 82 LEU A CA 1
ATOM 665 C C . LEU A 1 82 ? 16.850 -4.174 -19.216 1.00 98.00 82 LEU A C 1
ATOM 667 O O . LEU A 1 82 ? 15.870 -3.952 -18.504 1.00 98.00 82 LEU A O 1
ATOM 671 N N . GLN A 1 83 ? 16.938 -5.292 -19.940 1.00 98.19 83 GLN A N 1
ATOM 672 C CA . GLN A 1 83 ? 15.940 -6.360 -19.857 1.00 98.19 83 GLN A CA 1
ATOM 673 C C . GLN A 1 83 ? 15.919 -7.003 -18.468 1.00 98.19 83 GLN A C 1
ATOM 675 O O . GLN A 1 83 ? 14.837 -7.248 -17.922 1.00 98.19 83 GLN A O 1
ATOM 680 N N . GLU A 1 84 ? 17.087 -7.241 -17.871 1.00 98.12 84 GLU A N 1
ATOM 681 C CA . GLU A 1 84 ? 17.182 -7.741 -16.501 1.00 98.12 84 GLU A CA 1
ATOM 682 C C . GLU A 1 84 ? 16.617 -6.741 -15.489 1.00 98.12 84 GLU A C 1
ATOM 684 O O . GLU A 1 84 ? 15.857 -7.136 -14.599 1.00 98.12 84 GLU A O 1
ATOM 689 N N . GLU A 1 85 ? 16.928 -5.452 -15.637 1.00 98.12 85 GLU A N 1
ATOM 690 C CA . GLU A 1 85 ? 16.398 -4.389 -14.781 1.00 98.12 85 GLU A CA 1
ATOM 691 C C . GLU A 1 85 ? 14.874 -4.291 -14.866 1.00 98.12 85 GLU A C 1
ATOM 693 O O . GLU A 1 85 ? 14.204 -4.248 -13.832 1.00 98.12 85 GLU A O 1
ATOM 698 N N . VAL A 1 86 ? 14.302 -4.333 -16.073 1.00 98.31 86 VAL A N 1
ATOM 699 C CA . VAL A 1 86 ? 12.845 -4.337 -16.273 1.00 98.31 86 VAL A CA 1
ATOM 700 C C . VAL A 1 86 ? 12.215 -5.568 -15.621 1.00 98.31 86 VAL A C 1
ATOM 702 O O . VAL A 1 86 ? 11.209 -5.445 -14.919 1.00 98.31 86 VAL A O 1
ATOM 705 N N . ALA A 1 87 ? 12.816 -6.750 -15.776 1.00 98.00 87 ALA A N 1
ATOM 706 C CA . ALA A 1 87 ? 12.327 -7.966 -15.130 1.00 98.00 87 ALA A CA 1
ATOM 707 C C . ALA A 1 87 ? 12.405 -7.880 -13.595 1.00 98.00 87 ALA A C 1
ATOM 709 O O . ALA A 1 87 ? 11.501 -8.336 -12.889 1.00 98.00 87 ALA A O 1
ATOM 710 N N . GLN A 1 88 ? 13.471 -7.291 -13.048 1.00 98.12 88 GLN A N 1
ATOM 711 C CA . GLN A 1 88 ? 13.592 -7.039 -11.613 1.00 98.12 88 GLN A CA 1
ATOM 712 C C . GLN A 1 88 ? 12.558 -6.027 -11.117 1.00 98.12 88 GLN A C 1
ATOM 714 O O . GLN A 1 88 ? 11.934 -6.262 -10.082 1.00 98.12 88 GLN A O 1
ATOM 719 N N . LEU A 1 89 ? 12.355 -4.932 -11.847 1.00 97.88 89 LEU A N 1
ATOM 720 C CA . LEU A 1 89 ? 11.395 -3.895 -11.491 1.00 97.88 89 LEU A CA 1
ATOM 721 C C . LEU A 1 89 ? 9.966 -4.439 -11.507 1.00 97.88 89 LEU A C 1
ATOM 723 O O . LEU A 1 89 ? 9.215 -4.187 -10.569 1.00 97.88 89 LEU A O 1
ATOM 727 N N . GLN A 1 90 ? 9.624 -5.260 -12.502 1.00 98.06 90 GLN A N 1
ATOM 728 C CA . GLN A 1 90 ? 8.323 -5.918 -12.576 1.00 98.06 90 GLN A CA 1
ATOM 729 C C . GLN A 1 90 ? 8.085 -6.852 -11.384 1.00 98.06 90 GLN A C 1
ATOM 731 O O . GLN A 1 90 ? 7.004 -6.835 -10.801 1.00 98.06 90 GLN A O 1
ATOM 736 N N . ARG A 1 91 ? 9.093 -7.641 -10.980 1.00 98.00 91 ARG A N 1
ATOM 737 C CA . ARG A 1 91 ? 8.995 -8.491 -9.780 1.00 98.00 91 ARG A CA 1
ATOM 738 C C . ARG A 1 91 ? 8.737 -7.659 -8.527 1.00 98.00 91 ARG A C 1
ATOM 740 O O . ARG A 1 91 ? 7.788 -7.935 -7.808 1.00 98.00 91 ARG A O 1
ATOM 747 N N . ARG A 1 92 ? 9.517 -6.593 -8.322 1.00 97.81 92 ARG A N 1
ATOM 748 C CA . ARG A 1 92 ? 9.342 -5.685 -7.175 1.00 97.81 92 ARG A CA 1
ATOM 749 C C . ARG A 1 92 ? 7.974 -5.011 -7.169 1.00 97.81 92 ARG A C 1
ATOM 751 O O . ARG A 1 92 ? 7.403 -4.828 -6.101 1.00 97.81 92 ARG A O 1
ATOM 758 N N . TYR A 1 93 ? 7.465 -4.634 -8.339 1.00 97.88 93 TYR A N 1
ATOM 759 C CA . TYR A 1 93 ? 6.132 -4.059 -8.470 1.00 97.88 93 TYR A CA 1
ATOM 760 C C . TYR A 1 93 ? 5.055 -5.059 -8.042 1.00 97.88 93 TYR A C 1
ATOM 762 O O . TYR A 1 93 ? 4.233 -4.730 -7.194 1.00 97.88 93 TYR A O 1
ATOM 770 N N . ASN A 1 94 ? 5.115 -6.290 -8.553 1.00 97.88 94 ASN A N 1
ATOM 771 C CA . ASN A 1 94 ? 4.161 -7.342 -8.202 1.00 97.88 94 ASN A CA 1
ATOM 772 C C . ASN A 1 94 ? 4.226 -7.701 -6.704 1.00 97.88 94 ASN A C 1
ATOM 774 O O . ASN A 1 94 ? 3.190 -7.892 -6.072 1.00 97.88 94 ASN A O 1
ATOM 778 N N . ASP A 1 95 ? 5.427 -7.759 -6.117 1.00 97.75 95 ASP A N 1
ATOM 779 C CA . ASP A 1 95 ? 5.608 -8.007 -4.680 1.00 97.75 95 ASP A CA 1
ATOM 780 C C . ASP A 1 95 ? 5.013 -6.864 -3.838 1.00 97.75 95 ASP A C 1
ATOM 782 O O . ASP A 1 95 ? 4.336 -7.090 -2.830 1.00 97.75 95 ASP A O 1
ATOM 786 N N . LEU A 1 96 ? 5.231 -5.614 -4.259 1.00 97.62 96 LEU A N 1
ATOM 787 C CA . LEU A 1 96 ? 4.670 -4.443 -3.588 1.00 97.62 96 LEU A CA 1
ATOM 788 C C . LEU A 1 96 ? 3.140 -4.409 -3.694 1.00 97.62 96 LEU A C 1
ATOM 790 O O . LEU A 1 96 ? 2.463 -4.120 -2.711 1.00 97.62 96 LEU A O 1
ATOM 794 N N . GLU A 1 97 ? 2.589 -4.729 -4.861 1.00 97.50 97 GLU A N 1
ATOM 795 C CA . GLU A 1 97 ? 1.145 -4.828 -5.069 1.00 97.50 97 GLU A CA 1
ATOM 796 C C . GLU A 1 97 ? 0.536 -5.937 -4.196 1.00 97.50 97 GLU A C 1
ATOM 798 O O . GLU A 1 97 ? -0.437 -5.692 -3.481 1.00 97.50 97 GLU A O 1
ATOM 803 N N . GLY A 1 98 ? 1.166 -7.116 -4.150 1.00 97.75 98 GLY A N 1
ATOM 804 C CA . GLY A 1 98 ? 0.736 -8.229 -3.301 1.00 97.75 98 GLY A CA 1
ATOM 805 C C . GLY A 1 98 ? 0.738 -7.874 -1.811 1.00 97.75 98 GLY A C 1
ATOM 806 O O . GLY A 1 98 ? -0.265 -8.063 -1.122 1.00 97.75 98 GLY A O 1
ATOM 807 N N . THR A 1 99 ? 1.827 -7.279 -1.316 1.00 96.69 99 THR A N 1
ATOM 808 C CA . THR A 1 99 ? 1.906 -6.822 0.085 1.00 96.69 99 THR A CA 1
ATOM 809 C C . THR A 1 99 ? 0.894 -5.718 0.398 1.00 96.69 99 THR A C 1
ATOM 811 O O . THR A 1 99 ? 0.319 -5.699 1.489 1.00 96.69 99 THR A O 1
ATOM 814 N N . HIS A 1 100 ? 0.616 -4.822 -0.552 1.00 96.06 100 HIS A N 1
ATOM 815 C CA . HIS A 1 100 ? -0.405 -3.793 -0.391 1.00 96.06 100 HIS A CA 1
ATOM 816 C C . HIS A 1 100 ? -1.814 -4.394 -0.287 1.00 96.06 100 HIS A C 1
ATOM 818 O O . HIS A 1 100 ? -2.573 -4.033 0.616 1.00 96.06 100 HIS A O 1
ATOM 824 N N . GLU A 1 101 ? -2.158 -5.355 -1.150 1.00 96.81 101 GLU A N 1
ATOM 825 C CA . GLU A 1 101 ? -3.435 -6.068 -1.068 1.00 96.81 101 GLU A CA 1
ATOM 826 C C . GLU A 1 101 ? -3.590 -6.838 0.249 1.00 96.81 101 GLU A C 1
ATOM 828 O O . GLU A 1 101 ? -4.662 -6.812 0.863 1.00 96.81 101 GLU A O 1
ATOM 833 N N . GLU A 1 102 ? -2.536 -7.518 0.703 1.00 96.62 102 GLU A N 1
ATOM 834 C CA . GLU A 1 102 ? -2.533 -8.241 1.975 1.00 96.62 102 GLU A CA 1
ATOM 835 C C . GLU A 1 102 ? -2.756 -7.303 3.163 1.00 96.62 102 GLU A C 1
ATOM 837 O O . GLU A 1 102 ? -3.596 -7.594 4.020 1.00 96.62 102 GLU A O 1
ATOM 842 N N . LEU A 1 103 ? -2.082 -6.149 3.187 1.00 97.12 103 LEU A N 1
ATOM 843 C CA . LEU A 1 103 ? -2.271 -5.129 4.218 1.00 97.12 103 LEU A CA 1
ATOM 844 C C . LEU A 1 103 ? -3.694 -4.569 4.216 1.00 97.12 103 LEU A C 1
ATOM 846 O O . LEU A 1 103 ? -4.302 -4.453 5.282 1.00 97.12 103 LEU A O 1
ATOM 850 N N . LEU A 1 104 ? -4.260 -4.262 3.046 1.00 95.69 104 LEU A N 1
ATOM 851 C CA . LEU A 1 104 ? -5.641 -3.784 2.941 1.00 95.69 104 LEU A CA 1
ATOM 852 C C . LEU A 1 104 ? -6.640 -4.837 3.431 1.00 95.69 104 LEU A C 1
ATOM 854 O O . LEU A 1 104 ? -7.557 -4.515 4.191 1.00 95.69 104 LEU A O 1
ATOM 858 N N . ARG A 1 105 ? -6.454 -6.107 3.049 1.00 95.88 105 ARG A N 1
ATOM 859 C CA . ARG A 1 105 ? -7.298 -7.220 3.516 1.00 95.88 105 ARG A CA 1
ATOM 860 C C . ARG A 1 105 ? -7.162 -7.435 5.022 1.00 95.88 105 ARG A C 1
ATOM 862 O O . ARG A 1 105 ? -8.177 -7.638 5.689 1.00 95.88 105 ARG A O 1
ATOM 869 N N . GLY A 1 106 ? -5.942 -7.383 5.555 1.00 95.69 106 GLY A N 1
ATOM 870 C CA . GLY A 1 106 ? -5.657 -7.503 6.984 1.00 95.69 106 GLY A CA 1
ATOM 871 C C . GLY A 1 106 ? -6.304 -6.379 7.788 1.00 95.69 106 GLY A C 1
ATOM 872 O O . GLY A 1 106 ? -7.064 -6.644 8.715 1.00 95.69 106 GLY A O 1
ATOM 873 N N . ASN A 1 107 ? -6.097 -5.131 7.369 1.00 96.19 107 ASN A N 1
ATOM 874 C CA . ASN A 1 107 ? -6.663 -3.956 8.023 1.00 96.19 107 ASN A CA 1
ATOM 875 C C . ASN A 1 107 ? -8.200 -3.946 7.960 1.00 96.19 107 ASN A C 1
ATOM 877 O O . ASN A 1 107 ? -8.862 -3.715 8.968 1.00 96.19 107 ASN A O 1
ATOM 881 N N . ALA A 1 108 ? -8.798 -4.284 6.813 1.00 94.94 108 ALA A N 1
ATOM 882 C CA . ALA A 1 108 ? -10.253 -4.374 6.693 1.00 94.94 108 ALA A CA 1
ATOM 883 C C . ALA A 1 108 ? -10.854 -5.454 7.612 1.00 94.94 108 ALA A C 1
ATOM 885 O O . ALA A 1 108 ? -11.927 -5.249 8.184 1.00 94.94 108 ALA A O 1
ATOM 886 N N . ARG A 1 109 ? -10.177 -6.601 7.773 1.00 95.88 109 ARG A N 1
ATOM 887 C CA . ARG A 1 109 ? -10.589 -7.654 8.717 1.00 95.88 109 ARG A CA 1
ATOM 888 C C . ARG A 1 109 ? -10.477 -7.185 10.162 1.00 95.88 109 ARG A C 1
ATOM 890 O O . ARG A 1 109 ? -11.439 -7.349 10.908 1.00 95.88 109 ARG A O 1
ATOM 897 N N . GLU A 1 110 ? -9.351 -6.585 10.530 1.00 95.88 110 GLU A N 1
ATOM 898 C CA . GLU A 1 110 ? -9.120 -6.108 11.894 1.00 95.88 110 GLU A CA 1
ATOM 899 C C . GLU A 1 110 ? -10.085 -4.977 12.261 1.00 95.88 110 GLU A C 1
ATOM 901 O O . GLU A 1 110 ? -10.733 -5.027 13.300 1.00 95.88 110 GLU A O 1
ATOM 906 N N . THR A 1 111 ? -10.303 -4.026 11.353 1.00 95.50 111 THR A N 1
ATOM 907 C CA . THR A 1 111 ? -11.291 -2.955 11.528 1.00 95.50 111 THR A CA 1
ATOM 908 C C . THR A 1 111 ? -12.694 -3.523 11.749 1.00 95.50 111 THR A C 1
ATOM 910 O O . THR A 1 111 ? -13.385 -3.106 12.673 1.00 95.50 111 THR A O 1
ATOM 913 N N . ARG A 1 112 ? -13.128 -4.511 10.951 1.00 96.44 112 ARG A N 1
ATOM 914 C CA . ARG A 1 112 ? -14.432 -5.170 11.158 1.00 96.44 112 ARG A CA 1
ATOM 915 C C . ARG A 1 112 ? -14.509 -5.892 12.500 1.00 96.44 112 ARG A C 1
ATOM 917 O O . ARG A 1 112 ? -15.542 -5.828 13.158 1.00 96.44 112 ARG A O 1
ATOM 924 N N . ARG A 1 113 ? -13.435 -6.574 12.907 1.00 97.50 113 ARG A N 1
ATOM 925 C CA . ARG A 1 113 ? -13.360 -7.257 14.203 1.00 97.50 113 ARG A CA 1
ATOM 926 C C . ARG A 1 113 ? -13.510 -6.262 15.353 1.00 97.50 113 ARG A C 1
ATOM 928 O O . ARG A 1 113 ? -14.363 -6.474 16.207 1.00 97.50 113 ARG A O 1
ATOM 935 N N . LEU A 1 114 ? -12.740 -5.177 15.330 1.00 97.06 114 LEU A N 1
ATOM 936 C CA . LEU A 1 114 ? -12.780 -4.131 16.350 1.00 97.06 114 LEU A CA 1
ATOM 937 C C . LEU A 1 114 ? -14.137 -3.424 16.393 1.00 97.06 114 LEU A C 1
ATOM 939 O O . LEU A 1 114 ? -14.636 -3.151 17.477 1.00 97.06 114 LEU A O 1
ATOM 943 N N . LEU A 1 115 ? -14.768 -3.169 15.243 1.00 97.06 115 LEU A N 1
ATOM 944 C CA . LEU A 1 115 ? -16.117 -2.595 15.197 1.00 97.06 115 LEU A CA 1
ATOM 945 C C . LEU A 1 115 ? -17.157 -3.524 15.833 1.00 97.06 115 LEU A C 1
ATOM 947 O O . LEU A 1 115 ? -17.984 -3.058 16.613 1.00 97.06 115 LEU A O 1
ATOM 951 N N . ASN A 1 116 ? -17.093 -4.827 15.549 1.00 97.75 116 ASN A N 1
ATOM 952 C CA . ASN A 1 116 ? -17.985 -5.803 16.175 1.00 97.75 116 ASN A CA 1
ATOM 953 C C . ASN A 1 116 ? -17.751 -5.879 17.689 1.00 97.75 116 ASN A C 1
ATOM 955 O O . ASN A 1 116 ? -18.706 -5.870 18.460 1.00 97.75 116 ASN A O 1
ATOM 959 N N . GLU A 1 117 ? -16.492 -5.918 18.128 1.00 97.81 117 GLU A N 1
ATOM 960 C CA . GLU A 1 117 ? -16.143 -5.935 19.551 1.00 97.81 117 GLU A CA 1
ATOM 961 C C . GLU A 1 117 ? -16.625 -4.658 20.256 1.00 97.81 117 GLU A C 1
ATOM 963 O O . GLU A 1 117 ? -17.264 -4.727 21.307 1.00 97.81 117 GLU A O 1
ATOM 968 N N . LEU A 1 118 ? -16.439 -3.492 19.637 1.00 97.62 118 LEU A N 1
ATOM 969 C CA . LEU A 1 118 ? -16.939 -2.217 20.148 1.00 97.62 118 LEU A CA 1
ATOM 970 C C . LEU A 1 118 ? -18.471 -2.202 20.250 1.00 97.62 118 LEU A C 1
ATOM 972 O O . LEU A 1 118 ? -19.015 -1.750 21.253 1.00 97.62 118 LEU A O 1
ATOM 976 N N . GLN A 1 119 ? -19.175 -2.741 19.255 1.00 97.56 119 GLN A N 1
ATOM 977 C CA . GLN A 1 119 ? -20.631 -2.835 19.301 1.00 97.56 119 GLN A CA 1
ATOM 978 C C . GLN A 1 119 ? -21.102 -3.769 20.425 1.00 97.56 119 GLN A C 1
ATOM 980 O O . GLN A 1 119 ? -21.951 -3.385 21.226 1.00 97.56 119 GLN A O 1
ATOM 985 N N . THR A 1 120 ? -20.510 -4.961 20.545 1.00 97.81 120 THR A N 1
ATOM 986 C CA . THR A 1 120 ? -20.870 -5.908 21.616 1.00 97.81 120 THR A CA 1
ATOM 987 C C . THR A 1 120 ? -20.594 -5.342 23.008 1.00 97.81 120 THR A C 1
ATOM 989 O O . THR A 1 120 ? -21.427 -5.457 23.904 1.00 97.81 120 THR A O 1
ATOM 992 N N . THR A 1 121 ? -19.463 -4.658 23.190 1.00 97.12 121 THR A N 1
ATOM 993 C CA . THR A 1 121 ? -19.114 -4.029 24.470 1.00 97.12 121 THR A CA 1
ATOM 994 C C . THR A 1 121 ? -20.033 -2.857 24.810 1.00 97.12 121 THR A C 1
ATOM 996 O O . THR A 1 121 ? -20.393 -2.707 25.977 1.00 97.12 121 THR A O 1
ATOM 999 N N . GLN A 1 122 ? -20.472 -2.066 23.824 1.00 97.38 122 GLN A N 1
ATOM 1000 C CA . GLN A 1 122 ? -21.493 -1.031 24.026 1.00 97.38 122 GLN A CA 1
ATOM 1001 C C . GLN A 1 122 ? -22.844 -1.625 24.440 1.00 97.38 122 GLN A C 1
ATOM 1003 O O . GLN A 1 122 ? -23.464 -1.130 25.381 1.00 97.38 122 GLN A O 1
ATOM 1008 N N . GLU A 1 123 ? -23.290 -2.697 23.784 1.00 97.75 123 GLU A N 1
ATOM 1009 C CA . GLU A 1 123 ? -24.536 -3.386 24.139 1.00 97.75 123 GLU A CA 1
ATOM 1010 C C . GLU A 1 123 ? -24.478 -3.974 25.555 1.00 97.75 123 GLU A C 1
ATOM 1012 O O . GLU A 1 123 ? -25.429 -3.848 26.329 1.00 97.75 123 GLU A O 1
ATOM 1017 N N . ASP A 1 124 ? -23.357 -4.589 25.926 1.00 97.69 124 ASP A N 1
ATOM 1018 C CA . ASP A 1 124 ? -23.169 -5.153 27.261 1.00 97.69 124 ASP A CA 1
ATOM 1019 C C . ASP A 1 124 ? -23.057 -4.078 28.343 1.00 97.69 124 ASP A C 1
ATOM 1021 O O . ASP A 1 124 ? -23.570 -4.265 29.451 1.00 97.69 124 ASP A O 1
ATOM 1025 N N . LEU A 1 125 ? -22.432 -2.940 28.034 1.00 98.06 125 LEU A N 1
ATOM 1026 C CA . LEU A 1 125 ? -22.408 -1.790 28.929 1.00 98.06 125 LEU A CA 1
ATOM 1027 C C . LEU A 1 125 ? -23.824 -1.247 29.148 1.00 98.06 125 LEU A C 1
ATOM 1029 O O . LEU A 1 125 ? -24.224 -1.077 30.296 1.00 98.06 125 LEU A O 1
ATOM 1033 N N . ALA A 1 126 ? -24.611 -1.075 28.083 1.00 97.69 126 ALA A N 1
ATOM 1034 C CA . ALA A 1 126 ? -25.994 -0.612 28.180 1.00 97.69 126 ALA A CA 1
ATOM 1035 C C . ALA A 1 126 ? -26.863 -1.551 29.039 1.00 97.69 126 ALA A C 1
ATOM 1037 O O . ALA A 1 126 ? -27.620 -1.092 29.896 1.00 97.69 126 ALA A O 1
ATOM 1038 N N . LYS A 1 127 ? -26.712 -2.876 28.881 1.00 97.94 127 LYS A N 1
ATOM 1039 C CA . LYS A 1 127 ? -27.397 -3.868 29.734 1.00 97.94 127 LYS A CA 1
ATOM 1040 C C . LYS A 1 127 ? -26.992 -3.735 31.201 1.00 97.94 127 LYS A C 1
ATOM 1042 O O . LYS A 1 127 ? -27.848 -3.788 32.082 1.00 97.94 127 LYS A O 1
ATOM 1047 N N . LYS A 1 128 ? -25.695 -3.565 31.479 1.00 97.38 128 LYS A N 1
ATOM 1048 C CA . LYS A 1 128 ? -25.191 -3.377 32.849 1.00 97.38 128 LYS A CA 1
ATOM 1049 C C . LYS A 1 128 ? -25.699 -2.080 33.465 1.00 97.38 128 LYS A C 1
ATOM 1051 O O . LYS A 1 128 ? -26.096 -2.091 34.624 1.00 97.38 128 LYS A O 1
ATOM 1056 N N . GLU A 1 129 ? -25.726 -0.989 32.707 1.00 97.56 129 GLU A N 1
AT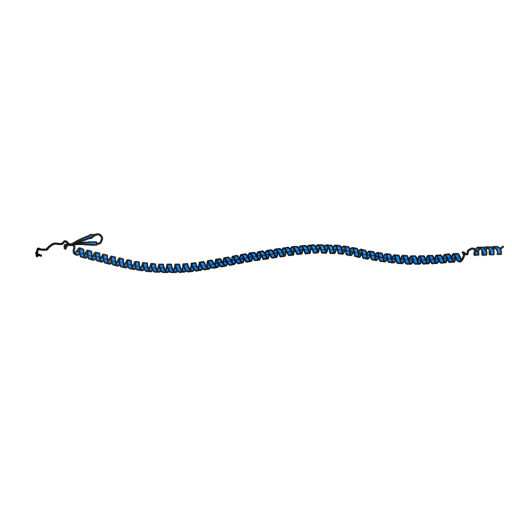OM 1057 C CA . GLU A 1 129 ? -26.282 0.287 33.162 1.00 97.56 129 GLU A CA 1
ATOM 1058 C C . GLU A 1 129 ? -27.771 0.169 33.497 1.00 97.56 129 GLU A C 1
ATOM 1060 O O . GLU A 1 129 ? -28.203 0.665 34.538 1.00 97.56 129 GLU A O 1
ATOM 1065 N N . GLN A 1 130 ? -28.553 -0.524 32.665 1.00 97.81 130 GLN A N 1
ATOM 1066 C CA . GLN A 1 130 ? -29.963 -0.775 32.956 1.00 97.81 130 GLN A CA 1
ATOM 1067 C C . GLN A 1 130 ? -30.132 -1.602 34.240 1.00 97.81 130 GLN A C 1
ATOM 1069 O O . GLN A 1 130 ? -30.894 -1.208 35.122 1.00 97.81 130 GLN A O 1
ATOM 1074 N N . LEU A 1 131 ? -29.381 -2.698 34.380 1.00 97.75 131 LEU A N 1
ATOM 1075 C CA . LEU A 1 131 ? -29.425 -3.547 35.573 1.00 97.75 131 LEU A CA 1
ATOM 1076 C C . LEU A 1 131 ? -29.045 -2.771 36.842 1.00 97.75 131 LEU A C 1
ATOM 1078 O O . LEU A 1 131 ? -29.674 -2.942 37.884 1.00 97.75 131 LEU A O 1
ATOM 1082 N N . LEU A 1 132 ? -28.029 -1.907 36.763 1.00 97.62 132 LEU A N 1
ATOM 1083 C CA . LEU A 1 132 ? -27.623 -1.060 37.883 1.00 97.62 132 LEU A CA 1
ATOM 1084 C C . LEU A 1 132 ? -28.740 -0.098 38.289 1.00 97.62 132 LEU A C 1
ATOM 1086 O O . LEU A 1 132 ? -29.038 -0.008 39.475 1.00 97.62 132 LEU A O 1
ATOM 1090 N N . ARG A 1 133 ? -29.415 0.549 37.332 1.00 97.88 133 ARG A N 1
ATOM 1091 C CA . ARG A 1 133 ? -30.558 1.431 37.627 1.00 97.88 133 ARG A CA 1
ATOM 1092 C C . ARG A 1 133 ? -31.718 0.682 38.282 1.00 97.88 133 ARG A C 1
ATOM 1094 O O . ARG A 1 133 ? -32.331 1.189 39.221 1.00 97.88 133 ARG A O 1
ATOM 1101 N N . GLU A 1 134 ? -32.019 -0.526 37.810 1.00 97.56 134 GLU A N 1
ATOM 1102 C CA . GLU A 1 134 ? -33.050 -1.380 38.410 1.00 97.56 134 GLU A CA 1
ATOM 1103 C C . GLU A 1 134 ? -32.679 -1.777 39.847 1.00 97.56 134 GLU A C 1
ATOM 1105 O O . GLU A 1 134 ? -33.505 -1.684 40.757 1.00 97.56 134 GLU A O 1
ATOM 1110 N N . LEU A 1 135 ? -31.423 -2.166 40.085 1.00 97.00 135 LEU A N 1
ATOM 1111 C CA . LEU A 1 135 ? -30.915 -2.479 41.423 1.00 97.00 135 LEU A CA 1
ATOM 1112 C C . LEU A 1 135 ? -30.945 -1.262 42.352 1.00 97.00 135 LEU A C 1
ATOM 1114 O O . LEU A 1 135 ? -31.380 -1.388 43.495 1.00 97.00 135 LEU A O 1
ATOM 1118 N N . GLU A 1 136 ? -30.534 -0.087 41.877 1.00 97.00 136 GLU A N 1
ATOM 1119 C CA . GLU A 1 136 ? -30.594 1.165 42.639 1.00 97.00 136 GLU A CA 1
ATOM 1120 C C . GLU A 1 136 ? -32.029 1.498 43.061 1.00 97.00 136 GLU A C 1
ATOM 1122 O O . GLU A 1 136 ? -32.272 1.815 44.228 1.00 97.00 136 GLU A O 1
ATOM 1127 N N . SER A 1 137 ? -32.995 1.362 42.146 1.00 97.06 137 SER A N 1
ATOM 1128 C CA . SER A 1 137 ? -34.415 1.572 42.443 1.00 97.06 137 SER A CA 1
ATOM 1129 C C . SER A 1 137 ? -34.943 0.566 43.471 1.00 97.06 137 SER A C 1
ATOM 1131 O O . SER A 1 137 ? -35.600 0.962 44.437 1.00 97.06 137 SER A O 1
ATOM 1133 N N . ASN A 1 138 ? -34.599 -0.717 43.325 1.00 97.06 138 ASN A N 1
ATOM 1134 C CA . ASN A 1 138 ? -34.990 -1.761 44.273 1.00 97.06 138 ASN A CA 1
ATOM 1135 C C . ASN A 1 138 ? -34.415 -1.511 45.674 1.00 97.06 138 ASN A C 1
ATOM 1137 O O . ASN A 1 138 ? -35.136 -1.613 46.667 1.00 97.06 138 ASN A O 1
ATOM 1141 N N . VAL A 1 139 ? -33.135 -1.141 45.768 1.00 97.19 139 VAL A N 1
ATOM 1142 C CA . VAL A 1 139 ? -32.484 -0.817 47.047 1.00 97.19 139 VAL A CA 1
ATOM 1143 C C . VAL A 1 139 ? -33.117 0.420 47.685 1.00 97.19 139 VAL A C 1
ATOM 1145 O O . VAL A 1 139 ? -33.324 0.438 48.900 1.00 97.19 139 VAL A O 1
ATOM 1148 N N . ALA A 1 140 ? -33.459 1.442 46.898 1.00 96.81 140 ALA A N 1
ATOM 1149 C CA . ALA A 1 140 ? -34.165 2.618 47.400 1.00 96.81 140 ALA A CA 1
ATOM 1150 C C . ALA A 1 140 ? -35.543 2.249 47.982 1.00 96.81 140 ALA A C 1
ATOM 1152 O O . ALA A 1 140 ? -35.863 2.668 49.096 1.00 96.81 140 ALA A O 1
ATOM 1153 N N . GLY A 1 141 ? -36.312 1.406 47.283 1.00 96.62 141 GLY A N 1
ATOM 1154 C CA . GLY A 1 141 ? -37.601 0.898 47.764 1.00 96.62 141 GLY A CA 1
ATOM 1155 C C . GLY A 1 141 ? -37.471 0.089 49.057 1.00 96.62 141 GLY A C 1
ATOM 1156 O O . GLY A 1 141 ? -38.149 0.378 50.041 1.00 96.62 141 GLY A O 1
ATOM 1157 N N . GLN A 1 142 ? -36.522 -0.850 49.111 1.00 96.31 142 GLN A N 1
ATOM 1158 C CA . GLN A 1 142 ? -36.258 -1.643 50.317 1.00 96.31 142 GLN A CA 1
ATOM 1159 C C . GLN A 1 142 ? -35.861 -0.775 51.514 1.00 96.31 142 GLN A C 1
ATOM 1161 O O . GLN A 1 142 ? -36.306 -1.027 52.631 1.00 96.31 142 GLN A O 1
ATOM 1166 N N . ARG A 1 143 ? -35.049 0.269 51.306 1.00 96.44 143 ARG A N 1
ATOM 1167 C CA . ARG A 1 143 ? -34.696 1.215 52.377 1.00 96.44 143 ARG A CA 1
ATOM 1168 C C . ARG A 1 143 ? -35.921 1.952 52.912 1.00 96.44 143 ARG A C 1
ATOM 1170 O O . ARG A 1 143 ? -36.039 2.117 54.126 1.00 96.44 143 ARG A O 1
ATOM 1177 N N . GLN A 1 144 ? -36.828 2.369 52.031 1.00 96.75 144 GLN A N 1
ATOM 1178 C CA . GLN A 1 144 ? -38.078 3.011 52.431 1.00 96.75 144 GLN A CA 1
ATOM 1179 C C . GLN A 1 144 ? -38.976 2.048 53.220 1.00 96.75 144 GLN A C 1
ATOM 1181 O O . GLN A 1 144 ? -39.510 2.430 54.262 1.00 96.75 144 GLN A O 1
ATOM 1186 N N . ASP A 1 145 ? -39.100 0.796 52.777 1.00 96.25 145 ASP A N 1
ATOM 1187 C CA . ASP A 1 145 ? -39.870 -0.227 53.490 1.00 96.25 145 ASP A CA 1
ATOM 1188 C C . ASP A 1 145 ? -39.280 -0.551 54.861 1.00 96.25 145 ASP A C 1
ATOM 1190 O O . ASP A 1 145 ? -40.020 -0.618 55.840 1.00 96.25 145 ASP A O 1
ATOM 1194 N N . VAL A 1 146 ? -37.955 -0.691 54.966 1.00 96.75 146 VAL A N 1
ATOM 1195 C CA . VAL A 1 146 ? -37.279 -0.901 56.254 1.00 96.75 146 VAL A CA 1
ATOM 1196 C C . VAL A 1 146 ? -37.534 0.275 57.193 1.00 96.75 146 VAL A C 1
ATOM 1198 O O . VAL A 1 146 ? -37.896 0.052 58.345 1.00 96.75 146 VAL A O 1
ATOM 1201 N N . SER A 1 147 ? -37.414 1.514 56.708 1.00 96.88 147 SER A N 1
ATOM 1202 C CA . SER A 1 147 ? -37.693 2.708 57.514 1.00 96.88 147 SER A CA 1
ATOM 1203 C C . SER A 1 147 ? -39.150 2.754 57.990 1.00 96.88 147 SER A C 1
ATOM 1205 O O . SER A 1 147 ? -39.409 3.046 59.158 1.00 96.88 147 SER A O 1
ATOM 1207 N N . ARG A 1 148 ? -40.106 2.397 57.123 1.00 96.88 148 ARG A N 1
ATOM 1208 C CA . ARG A 1 148 ? -41.527 2.309 57.481 1.00 96.88 148 ARG A CA 1
ATOM 1209 C C . ARG A 1 148 ? -41.788 1.220 58.520 1.00 96.88 148 ARG A C 1
ATOM 1211 O O . ARG A 1 148 ? -42.453 1.484 59.516 1.00 96.88 148 ARG A O 1
ATOM 1218 N N . LEU A 1 149 ? -41.252 0.017 58.314 1.00 96.25 149 LEU A N 1
ATOM 1219 C CA . LEU A 1 149 ? -41.405 -1.105 59.242 1.00 96.25 149 LEU A CA 1
ATOM 1220 C C . LEU A 1 149 ? -40.771 -0.807 60.603 1.00 96.25 149 LEU A C 1
ATOM 1222 O O . LEU A 1 149 ? -41.346 -1.172 61.625 1.00 96.25 149 LEU A O 1
ATOM 1226 N N . GLN A 1 150 ? -39.627 -0.118 60.634 1.00 96.25 150 GLN A N 1
ATOM 1227 C CA . GLN A 1 150 ? -39.011 0.357 61.875 1.00 96.25 150 GLN A CA 1
ATOM 1228 C C . GLN A 1 150 ? -39.938 1.320 62.623 1.00 96.25 150 GLN A C 1
ATOM 1230 O O . GLN A 1 150 ? -40.216 1.088 63.797 1.00 96.25 150 GLN A O 1
ATOM 1235 N N . ALA A 1 151 ? -40.495 2.325 61.940 1.00 96.56 151 ALA A N 1
ATOM 1236 C CA . ALA A 1 151 ? -41.440 3.263 62.550 1.00 96.56 151 ALA A CA 1
ATOM 1237 C C . ALA A 1 151 ? -42.723 2.568 63.055 1.00 96.56 151 ALA A C 1
ATOM 1239 O O . ALA A 1 151 ? -43.215 2.866 64.145 1.00 96.56 151 ALA A O 1
ATOM 1240 N N . GLU A 1 152 ? -43.264 1.608 62.295 1.00 96.06 152 GLU A N 1
ATOM 1241 C CA . GLU A 1 152 ? -44.420 0.803 62.714 1.00 96.06 152 GLU A CA 1
ATOM 1242 C C . GLU A 1 152 ? -44.106 -0.059 63.951 1.00 96.06 152 GLU A C 1
ATOM 1244 O O . GLU A 1 152 ? -44.944 -0.181 64.852 1.00 96.06 152 GLU A O 1
ATOM 1249 N N . LEU A 1 153 ? -42.905 -0.643 64.019 1.00 96.38 153 LEU A N 1
ATOM 1250 C CA . LEU A 1 153 ? -42.450 -1.448 65.153 1.00 96.38 153 LEU A CA 1
ATOM 1251 C C . LEU A 1 153 ? -42.269 -0.590 66.411 1.00 96.38 153 LEU A C 1
ATOM 1253 O O . LEU A 1 153 ? -42.745 -0.970 67.480 1.00 96.38 153 LEU A O 1
ATOM 1257 N N . GLU A 1 154 ? -41.636 0.577 66.285 1.00 96.31 154 GLU A N 1
ATOM 1258 C CA . GLU A 1 154 ? -41.474 1.543 67.377 1.00 96.31 154 GLU A CA 1
ATOM 1259 C C . GLU A 1 154 ? -42.833 1.989 67.928 1.00 96.31 154 GLU A C 1
ATOM 1261 O O . GLU A 1 154 ? -43.058 1.942 69.139 1.00 96.31 154 GLU A O 1
ATOM 1266 N N . ALA A 1 155 ? -43.785 2.318 67.047 1.00 95.75 155 ALA A N 1
ATOM 1267 C CA . ALA A 1 155 ? -45.140 2.689 67.446 1.00 95.75 155 ALA A CA 1
ATOM 1268 C C . ALA A 1 155 ? -45.881 1.545 68.165 1.00 95.75 155 ALA A C 1
ATOM 1270 O O . ALA A 1 155 ? -46.607 1.784 69.134 1.00 95.75 155 ALA A O 1
ATOM 1271 N N . ARG A 1 156 ? -45.712 0.292 67.718 1.00 95.12 156 ARG A N 1
ATOM 1272 C CA . ARG A 1 156 ? -46.280 -0.880 68.408 1.00 95.12 156 ARG A CA 1
ATOM 1273 C C . ARG A 1 156 ? -45.643 -1.106 69.774 1.00 95.12 156 ARG A C 1
ATOM 1275 O O . ARG A 1 156 ? -46.376 -1.347 70.728 1.00 95.12 156 ARG A O 1
ATOM 1282 N N . ASN A 1 157 ? -44.321 -1.007 69.875 1.00 94.62 157 ASN A N 1
ATOM 1283 C CA . ASN A 1 157 ? -43.604 -1.174 71.137 1.00 94.62 157 ASN A CA 1
ATOM 1284 C C . ASN A 1 157 ? -44.021 -0.113 72.163 1.00 94.62 157 ASN A C 1
ATOM 1286 O O . ASN A 1 157 ? -44.270 -0.460 73.315 1.00 94.62 157 ASN A O 1
ATOM 1290 N N . ALA A 1 158 ? -44.191 1.145 71.744 1.00 94.88 158 ALA A N 1
ATOM 1291 C CA . ALA A 1 158 ? -44.698 2.209 72.612 1.00 94.88 158 ALA A CA 1
ATOM 1292 C C . ALA A 1 158 ? -46.098 1.882 73.165 1.00 94.88 158 ALA A C 1
ATOM 1294 O O . ALA A 1 158 ? -46.320 1.948 74.372 1.00 94.88 158 ALA A O 1
ATOM 1295 N N . ARG A 1 159 ? -47.025 1.430 72.307 1.00 94.50 159 ARG A N 1
ATOM 1296 C CA . ARG A 1 159 ? -48.371 1.008 72.738 1.00 94.50 159 ARG A CA 1
ATOM 1297 C C . ARG A 1 159 ? -48.342 -0.193 73.683 1.00 94.50 159 ARG A C 1
ATOM 1299 O O . ARG A 1 159 ? -49.141 -0.250 74.611 1.00 94.50 159 ARG A O 1
ATOM 1306 N N . LEU A 1 160 ? -47.454 -1.160 73.445 1.00 94.19 160 LEU A N 1
ATOM 1307 C CA . LEU A 1 160 ? -47.293 -2.312 74.335 1.00 94.19 160 LEU A CA 1
ATOM 1308 C C . LEU A 1 160 ? -46.777 -1.880 75.709 1.00 94.19 160 LEU A C 1
ATOM 1310 O O . LEU A 1 160 ? -47.340 -2.308 76.711 1.00 94.19 160 LEU A O 1
ATOM 1314 N N . MET A 1 161 ? -45.796 -0.975 75.764 1.00 94.44 161 MET A N 1
ATOM 1315 C CA . MET A 1 161 ? -45.321 -0.395 77.025 1.00 94.44 161 MET A CA 1
ATOM 1316 C C . MET A 1 161 ? -46.436 0.342 77.778 1.00 94.44 161 MET A C 1
ATOM 1318 O O . MET A 1 161 ? -46.587 0.157 78.985 1.00 94.44 161 MET A O 1
ATOM 1322 N N . GLU A 1 162 ? -47.254 1.140 77.086 1.00 93.38 162 GLU A N 1
ATOM 1323 C CA . GLU A 1 162 ? -48.423 1.801 77.688 1.00 93.38 162 GLU A CA 1
ATOM 1324 C C . GLU A 1 162 ? -49.440 0.783 78.235 1.00 93.38 162 GLU A C 1
ATOM 1326 O O . GLU A 1 162 ? -49.962 0.945 79.341 1.00 93.38 162 GLU A O 1
ATOM 1331 N N . MET A 1 163 ? -49.710 -0.293 77.487 1.00 92.81 163 MET A N 1
ATOM 1332 C CA . MET A 1 163 ? -50.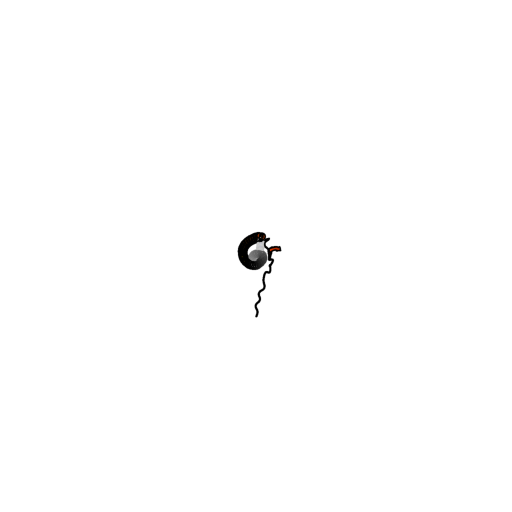602 -1.371 77.926 1.00 92.81 163 MET A CA 1
ATOM 1333 C C . MET A 1 163 ? -50.055 -2.117 79.146 1.00 92.81 163 MET A C 1
ATOM 1335 O O . MET A 1 163 ? -50.811 -2.355 80.088 1.00 92.81 163 MET A O 1
ATOM 1339 N N . GLU A 1 164 ? -48.764 -2.451 79.168 1.00 90.50 164 GLU A N 1
ATOM 1340 C CA . GLU A 1 164 ? -48.108 -3.078 80.320 1.00 90.50 164 GLU A CA 1
ATOM 1341 C C . GLU A 1 164 ? -48.168 -2.177 81.557 1.00 90.50 164 GLU A C 1
ATOM 1343 O O . GLU A 1 164 ? -48.489 -2.648 82.648 1.00 90.50 164 GLU A O 1
ATOM 1348 N N . GLN A 1 165 ? -47.942 -0.868 81.404 1.00 92.56 165 GLN A N 1
ATOM 1349 C CA . GLN A 1 165 ? -48.091 0.088 82.502 1.00 92.56 165 GLN A CA 1
ATOM 1350 C C . GLN A 1 165 ? -49.526 0.130 83.040 1.00 92.56 165 GLN A C 1
ATOM 1352 O O . GLN A 1 165 ? -49.720 0.084 84.255 1.00 92.56 165 GLN A O 1
ATOM 1357 N N . MET A 1 166 ? -50.535 0.179 82.165 1.00 90.88 166 MET A N 1
ATOM 1358 C CA . MET A 1 166 ? -51.942 0.155 82.580 1.00 90.88 166 MET A CA 1
ATOM 1359 C C . MET A 1 166 ? -52.332 -1.154 83.274 1.00 90.88 166 MET A C 1
ATOM 1361 O O . MET A 1 166 ? -53.077 -1.121 84.255 1.00 90.88 166 MET A O 1
ATOM 1365 N N . LEU A 1 167 ? -51.847 -2.300 82.788 1.00 90.06 167 LEU A N 1
ATOM 1366 C CA . LEU A 1 167 ? -52.086 -3.599 83.420 1.00 90.06 167 LEU A CA 1
ATOM 1367 C C . LEU A 1 167 ? -51.445 -3.661 84.805 1.00 90.06 167 LEU A C 1
ATOM 1369 O O . LEU A 1 167 ? -52.139 -3.968 85.767 1.00 90.06 167 LEU A O 1
ATOM 1373 N N . ASN A 1 168 ? -50.182 -3.252 84.931 1.00 91.44 168 ASN A N 1
ATOM 1374 C CA . ASN A 1 168 ? -49.489 -3.199 86.219 1.00 91.44 168 ASN A CA 1
ATOM 1375 C C . ASN A 1 168 ? -50.201 -2.274 87.221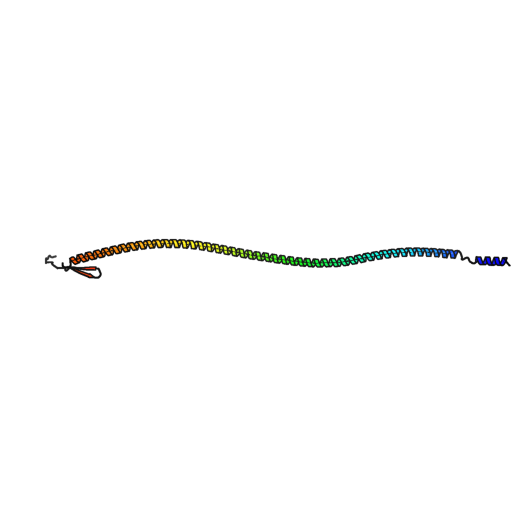 1.00 91.44 168 ASN A C 1
ATOM 1377 O O . ASN A 1 168 ? -50.335 -2.616 88.395 1.00 91.44 168 ASN A O 1
ATOM 1381 N N . GLN A 1 169 ? -50.706 -1.119 86.771 1.00 90.00 169 GLN A N 1
ATOM 1382 C CA . GLN A 1 169 ? -51.519 -0.232 87.612 1.00 90.00 169 GLN A CA 1
ATOM 1383 C C . GLN A 1 169 ? -52.829 -0.901 88.046 1.00 90.00 169 GLN A C 1
ATOM 1385 O O . GLN A 1 169 ? -53.206 -0.816 89.215 1.00 90.00 169 GLN A O 1
ATOM 1390 N N . LYS A 1 170 ? -53.523 -1.582 87.126 1.00 87.81 170 LYS A N 1
ATOM 1391 C CA . LYS A 1 170 ? -54.753 -2.319 87.443 1.00 87.81 170 LYS A CA 1
ATOM 1392 C C . LYS A 1 170 ? -54.508 -3.451 88.431 1.00 87.81 170 LYS A C 1
ATOM 1394 O O . LYS A 1 170 ? -55.280 -3.576 89.378 1.00 87.81 170 LYS A O 1
ATOM 1399 N N . ASP A 1 171 ? -53.455 -4.235 88.241 1.00 86.81 171 ASP A N 1
ATOM 1400 C CA . ASP A 1 171 ? -53.100 -5.333 89.138 1.00 86.81 171 ASP A CA 1
ATOM 1401 C C . ASP A 1 171 ? -52.745 -4.810 90.533 1.00 86.81 171 ASP A C 1
ATOM 1403 O O . ASP A 1 171 ? -53.241 -5.342 91.524 1.00 86.81 171 ASP A O 1
ATOM 1407 N N . ALA A 1 172 ? -52.008 -3.696 90.629 1.00 86.75 172 ALA A N 1
ATOM 1408 C CA . ALA A 1 172 ? -51.728 -3.039 91.904 1.00 86.75 172 ALA A CA 1
ATOM 1409 C C . ALA A 1 172 ? -53.007 -2.557 92.617 1.00 86.75 172 ALA A C 1
ATOM 1411 O O . ALA A 1 172 ? -53.151 -2.758 93.824 1.00 86.75 172 ALA A O 1
ATOM 1412 N N . ILE A 1 173 ? -53.958 -1.962 91.884 1.00 87.56 173 ILE A N 1
ATOM 1413 C CA . ILE A 1 173 ? -55.259 -1.541 92.435 1.00 87.56 173 ILE A CA 1
ATOM 1414 C C . ILE A 1 173 ? -56.085 -2.755 92.879 1.00 87.56 173 ILE A C 1
ATOM 1416 O O . ILE A 1 173 ? -56.704 -2.719 93.940 1.00 87.56 173 ILE A O 1
ATOM 1420 N N . LEU A 1 174 ? -56.114 -3.831 92.088 1.00 85.38 174 LEU A N 1
ATOM 1421 C CA . LEU A 1 174 ? -56.834 -5.059 92.430 1.00 85.38 174 LEU A CA 1
ATOM 1422 C C . LEU A 1 174 ? -56.236 -5.739 93.659 1.00 85.38 174 LEU A C 1
ATOM 1424 O O . LEU A 1 174 ? -56.985 -6.242 94.495 1.00 85.38 174 LEU A O 1
ATOM 1428 N N . ASP A 1 175 ? -54.915 -5.748 93.791 1.00 84.81 175 ASP A N 1
ATOM 1429 C CA . ASP A 1 175 ? -54.242 -6.299 94.959 1.00 84.81 175 ASP A CA 1
ATOM 1430 C C . ASP A 1 175 ? -54.460 -5.435 96.205 1.00 84.81 175 ASP A C 1
ATOM 1432 O O . ASP A 1 175 ? -54.717 -5.986 97.277 1.00 84.81 175 ASP A O 1
ATOM 1436 N N . ASP A 1 176 ? -54.453 -4.105 96.079 1.00 86.31 176 ASP A N 1
ATOM 1437 C CA . ASP A 1 176 ? -54.848 -3.195 97.162 1.00 86.31 176 ASP A CA 1
ATOM 1438 C C . ASP A 1 176 ? -56.316 -3.407 97.569 1.00 86.31 176 ASP A C 1
ATOM 1440 O O . ASP A 1 176 ? -56.626 -3.537 98.753 1.00 86.31 176 ASP A O 1
ATOM 1444 N N . LEU A 1 177 ? -57.224 -3.551 96.597 1.00 83.44 177 LEU A N 1
ATOM 1445 C CA . LEU A 1 177 ? -58.630 -3.867 96.848 1.00 83.44 177 LEU A CA 1
ATOM 1446 C C . LEU A 1 177 ? -58.781 -5.223 97.548 1.00 83.44 177 LEU A C 1
ATOM 1448 O O . LEU A 1 177 ? -59.510 -5.326 98.530 1.00 83.44 177 LEU A O 1
ATOM 1452 N N . ARG A 1 178 ? -58.071 -6.262 97.090 1.00 81.19 178 ARG A N 1
ATOM 1453 C CA . ARG A 1 178 ? -58.066 -7.588 97.729 1.00 81.19 178 ARG A CA 1
ATOM 1454 C C . ARG A 1 178 ? -57.546 -7.528 99.160 1.00 81.19 178 ARG A C 1
ATOM 1456 O O . ARG A 1 178 ? -58.096 -8.227 100.005 1.00 81.19 178 ARG A O 1
ATOM 1463 N N . ARG A 1 179 ? -56.505 -6.732 99.434 1.00 80.69 179 ARG A N 1
ATOM 1464 C CA . ARG A 1 179 ? -55.982 -6.511 100.793 1.00 80.69 179 ARG A CA 1
ATOM 1465 C C . ARG A 1 179 ? -57.017 -5.809 101.661 1.00 80.69 179 ARG A C 1
ATOM 1467 O O . ARG A 1 179 ? -57.391 -6.368 102.679 1.00 80.69 179 ARG A O 1
ATOM 1474 N N . LYS A 1 180 ? -57.579 -4.686 101.208 1.00 81.06 180 LYS A N 1
ATOM 1475 C CA . LYS A 1 180 ? -58.630 -3.948 101.932 1.00 81.06 180 LYS A CA 1
ATOM 1476 C C . LYS A 1 180 ? -59.870 -4.797 102.216 1.00 81.06 180 LYS A C 1
ATOM 1478 O O . LYS A 1 180 ? -60.416 -4.728 103.310 1.00 81.06 180 LYS A O 1
ATOM 1483 N N . VAL A 1 181 ? -60.312 -5.610 101.254 1.00 77.50 181 VAL A N 1
ATOM 1484 C CA . VAL A 1 181 ? -61.438 -6.540 101.445 1.00 77.50 181 VAL A CA 1
ATOM 1485 C C . VAL A 1 181 ? -61.065 -7.655 102.421 1.00 77.50 181 VAL A C 1
ATOM 1487 O O . VAL A 1 181 ? -61.872 -7.990 103.280 1.00 77.50 181 VAL A O 1
ATOM 1490 N N . ALA A 1 182 ? -59.857 -8.216 102.330 1.00 69.81 182 ALA A N 1
ATOM 1491 C CA . ALA A 1 182 ? -59.389 -9.213 103.290 1.00 69.81 182 ALA A CA 1
ATOM 1492 C C . ALA A 1 182 ? -59.292 -8.639 104.716 1.00 69.81 182 ALA A C 1
ATOM 1494 O O . ALA A 1 182 ? -59.760 -9.286 105.646 1.00 69.81 182 ALA A O 1
ATOM 1495 N N . ASP A 1 183 ? -58.773 -7.420 104.878 1.00 73.38 183 ASP A N 1
ATOM 1496 C CA . ASP A 1 183 ? -58.677 -6.719 106.163 1.00 73.38 183 ASP A CA 1
ATOM 1497 C C . ASP A 1 183 ? -60.067 -6.391 106.734 1.00 73.38 183 ASP A C 1
ATOM 1499 O O . ASP A 1 183 ? -60.312 -6.573 107.926 1.00 73.38 183 ASP A O 1
ATOM 1503 N N . ALA A 1 184 ? -61.017 -5.974 105.888 1.00 70.19 184 ALA A N 1
ATOM 1504 C CA . ALA A 1 184 ? -62.400 -5.742 106.299 1.00 70.19 184 ALA A CA 1
ATOM 1505 C C . ALA A 1 184 ? -63.113 -7.042 106.715 1.00 70.19 184 ALA A C 1
ATOM 1507 O O . ALA A 1 184 ? -63.864 -7.031 107.683 1.00 70.19 184 ALA A O 1
ATOM 1508 N N . LEU A 1 185 ? -62.865 -8.164 106.025 1.00 64.75 185 LEU A N 1
ATOM 1509 C CA . LEU A 1 185 ? -63.446 -9.474 106.355 1.00 64.75 185 LEU A CA 1
ATOM 1510 C C . LEU A 1 185 ? -62.812 -10.116 107.602 1.00 64.75 185 LEU A C 1
ATOM 1512 O O . LEU A 1 185 ? -63.520 -10.799 108.337 1.00 64.75 185 LEU A O 1
ATOM 1516 N N . LEU A 1 186 ? -61.534 -9.843 107.892 1.00 61.34 186 LEU A N 1
ATOM 1517 C CA . LEU A 1 186 ? -60.889 -10.177 109.173 1.00 61.34 186 LEU A CA 1
ATOM 1518 C C . LEU A 1 186 ? -61.562 -9.460 110.359 1.00 61.34 186 LEU A C 1
ATOM 1520 O O . LEU A 1 186 ? -61.628 -10.008 111.453 1.00 61.34 186 LEU A O 1
ATOM 1524 N N . GLY A 1 187 ? -62.143 -8.274 110.139 1.00 58.69 187 GLY A N 1
ATOM 1525 C CA . GLY A 1 187 ? -62.959 -7.564 111.134 1.00 58.69 187 GLY A CA 1
ATOM 1526 C C . GLY A 1 187 ? -64.326 -8.202 111.436 1.00 58.69 187 GLY A C 1
ATOM 1527 O O . GLY A 1 187 ? -64.961 -7.825 112.419 1.00 58.69 187 GLY A O 1
ATOM 1528 N N . PHE A 1 188 ? -64.777 -9.166 110.624 1.00 56.38 188 PHE A N 1
ATOM 1529 C CA . PHE A 1 188 ? -66.019 -9.931 110.828 1.00 56.38 188 PHE A CA 1
ATOM 1530 C C . PHE A 1 188 ? -65.769 -11.388 111.262 1.00 56.38 188 PHE A C 1
ATOM 1532 O O . PHE A 1 188 ? -66.721 -12.150 111.465 1.00 56.38 188 PHE A O 1
ATOM 1539 N N . GLU A 1 189 ? -64.507 -11.787 111.439 1.00 49.91 189 GLU A N 1
ATOM 1540 C CA . GLU A 1 189 ? -64.134 -13.115 111.920 1.00 49.91 189 GLU A CA 1
ATOM 1541 C C . GLU A 1 189 ? -64.493 -13.229 113.416 1.00 49.91 189 GLU A C 1
ATOM 1543 O O . GLU A 1 189 ? -63.827 -12.681 114.291 1.00 49.91 189 GLU A O 1
ATOM 1548 N N . GLY A 1 190 ? -65.633 -13.873 113.701 1.00 53.41 190 GLY A N 1
ATOM 1549 C CA . GLY A 1 190 ? -66.212 -13.980 115.049 1.00 53.41 190 GLY A CA 1
ATOM 1550 C C . GLY A 1 190 ? -67.723 -13.713 115.153 1.00 53.41 190 GLY A C 1
ATOM 1551 O O . GLY A 1 190 ? -68.290 -13.926 116.221 1.00 53.41 190 GLY A O 1
ATOM 1552 N N . GLN A 1 191 ? -68.400 -13.304 114.068 1.00 50.47 191 GLN A N 1
ATOM 1553 C CA . GLN A 1 191 ? -69.863 -13.080 114.026 1.00 50.47 191 GLN A CA 1
ATOM 1554 C C . GLN A 1 191 ? -70.642 -14.120 113.177 1.00 50.47 191 GLN A C 1
ATOM 1556 O O . GLN A 1 191 ? -71.671 -13.794 112.593 1.00 50.47 191 GLN A O 1
ATOM 1561 N N . GLY A 1 192 ? -70.182 -15.379 113.107 1.00 52.47 192 GLY A N 1
ATOM 1562 C CA . GLY A 1 192 ? -70.920 -16.488 112.457 1.00 52.47 192 GLY A CA 1
ATOM 1563 C C . GLY A 1 192 ? -70.595 -16.765 110.976 1.00 52.47 192 GLY A C 1
ATOM 1564 O O . GLY A 1 192 ? -71.368 -17.428 110.287 1.00 52.47 192 GLY A O 1
ATOM 1565 N N . LEU A 1 193 ? -69.456 -16.274 110.478 1.00 56.97 193 LEU A N 1
ATOM 1566 C CA . LEU A 1 193 ? -68.937 -16.504 109.122 1.00 56.97 193 LEU A CA 1
ATOM 1567 C C . LEU A 1 193 ? -67.539 -17.137 109.201 1.00 56.97 193 LEU A C 1
ATOM 1569 O O . LEU A 1 193 ? -66.705 -16.651 109.965 1.00 56.97 193 LEU A O 1
ATOM 1573 N N . SER A 1 194 ? -67.261 -18.184 108.409 1.00 56.53 194 SER A N 1
ATOM 1574 C CA . SER A 1 194 ? -65.910 -18.762 108.280 1.00 56.53 194 SER A CA 1
ATOM 1575 C C . SER A 1 194 ? -65.299 -18.409 106.923 1.00 56.53 194 SER A C 1
ATOM 1577 O O . SER A 1 194 ? -65.917 -18.596 105.867 1.00 56.53 194 SER A O 1
ATOM 1579 N N . VAL A 1 195 ? -64.082 -17.861 106.944 1.00 59.06 195 VAL A N 1
ATOM 1580 C CA . VAL A 1 195 ? -63.384 -17.385 105.745 1.00 59.06 195 VAL A CA 1
ATOM 1581 C C . VAL A 1 195 ? -62.126 -18.222 105.533 1.00 59.06 195 VAL A C 1
ATOM 1583 O O . VAL A 1 195 ? -61.262 -18.296 106.398 1.00 59.06 195 VAL A O 1
ATOM 1586 N N . THR A 1 196 ? -61.999 -18.870 104.371 1.00 58.56 196 THR A N 1
ATOM 1587 C CA . THR A 1 196 ? -60.812 -19.677 104.026 1.00 58.56 196 THR A CA 1
ATOM 1588 C C . THR A 1 196 ? -60.215 -19.276 102.682 1.00 58.56 196 THR A C 1
ATOM 1590 O O . THR A 1 196 ? -60.910 -18.990 101.703 1.00 58.56 196 THR A O 1
ATOM 1593 N N . ARG A 1 197 ? -58.877 -19.242 102.630 1.00 52.56 197 ARG A N 1
ATOM 1594 C CA . ARG A 1 197 ? -58.104 -18.764 101.476 1.00 52.56 197 ARG A CA 1
ATOM 1595 C C . ARG A 1 197 ? -57.544 -19.945 100.681 1.00 52.56 197 ARG A C 1
ATOM 1597 O O . ARG A 1 197 ? -56.752 -20.720 101.211 1.00 52.56 197 ARG A O 1
ATOM 1604 N N . ARG A 1 198 ? -57.901 -20.068 99.396 1.00 62.25 198 ARG A N 1
ATOM 1605 C CA . ARG A 1 198 ? -57.275 -21.029 98.462 1.00 62.25 198 ARG A CA 1
ATOM 1606 C C . ARG A 1 198 ? -57.033 -20.391 97.094 1.00 62.25 198 ARG A C 1
ATOM 1608 O O . ARG A 1 198 ? -57.965 -19.904 96.461 1.00 62.25 198 ARG A O 1
ATOM 1615 N N . GLY A 1 199 ? -55.782 -20.412 96.626 1.00 53.38 199 GLY A N 1
ATOM 1616 C CA . GLY A 1 199 ? -55.419 -20.015 95.255 1.00 53.38 199 GLY A CA 1
ATOM 1617 C C . GLY A 1 199 ? -55.770 -18.568 94.881 1.00 53.38 199 GLY A C 1
ATOM 1618 O O . GLY A 1 199 ? -56.254 -18.327 93.781 1.00 53.38 199 GLY A O 1
ATOM 1619 N N . GLY A 1 200 ? -55.602 -17.613 95.803 1.00 59.31 200 GLY A N 1
ATOM 1620 C CA . GLY A 1 200 ? -55.871 -16.187 95.549 1.00 59.31 200 GLY A CA 1
ATOM 1621 C C . GLY A 1 200 ? -57.354 -15.787 95.516 1.00 59.31 200 GLY A C 1
ATOM 1622 O O . GLY A 1 200 ? -57.659 -14.617 95.295 1.00 59.31 200 GLY A O 1
ATOM 1623 N N . LYS A 1 201 ? -58.277 -16.726 95.766 1.00 57.22 201 LYS A N 1
ATOM 1624 C CA . LYS A 1 201 ? -59.722 -16.481 95.888 1.00 57.22 201 LYS A CA 1
ATOM 1625 C C . LYS A 1 201 ? -60.165 -16.678 97.343 1.00 57.22 201 LYS A C 1
ATOM 1627 O O . LYS A 1 201 ? -59.656 -17.564 98.037 1.00 57.22 201 LYS A O 1
ATOM 1632 N N . VAL A 1 202 ? -61.069 -15.815 97.807 1.00 64.62 202 VAL A N 1
ATOM 1633 C CA . VAL A 1 202 ? -61.618 -15.822 99.172 1.00 64.62 202 VAL A CA 1
ATOM 1634 C C . VAL A 1 202 ? -62.946 -16.571 99.150 1.00 64.62 202 VAL A C 1
ATOM 1636 O O . VAL A 1 202 ? -63.835 -16.205 98.384 1.00 64.62 202 VAL A O 1
ATOM 1639 N N . TYR A 1 203 ? -63.062 -17.621 99.962 1.00 61.53 203 TYR A N 1
ATOM 1640 C CA . TYR A 1 203 ? -64.283 -18.410 100.113 1.00 61.53 203 TYR A CA 1
ATOM 1641 C C . TYR A 1 203 ? -64.928 -18.058 101.450 1.00 61.53 203 TYR A C 1
ATOM 1643 O O . TYR A 1 203 ? -64.250 -18.064 102.479 1.00 61.53 203 TYR A O 1
ATOM 1651 N N . VAL A 1 204 ? -66.219 -17.727 101.415 1.00 65.38 204 VAL A N 1
ATOM 1652 C CA . VAL A 1 204 ? -67.001 -17.298 102.578 1.00 65.38 204 VAL A CA 1
ATOM 1653 C C . VAL A 1 204 ? -68.142 -18.289 102.777 1.00 65.38 204 VAL A C 1
ATOM 1655 O O . VAL A 1 204 ? -68.931 -18.503 101.856 1.00 65.38 204 VAL A O 1
ATOM 1658 N N . SER A 1 205 ? -68.213 -18.893 103.963 1.00 56.31 205 SER A N 1
ATOM 1659 C CA . SER A 1 205 ? -69.255 -19.856 104.343 1.00 56.31 205 SER A CA 1
ATOM 1660 C C . SER A 1 205 ? -70.090 -19.259 105.479 1.00 56.31 205 SER A C 1
ATOM 1662 O O . SER A 1 205 ? -69.524 -18.839 106.490 1.00 56.31 205 SER A O 1
ATOM 1664 N N . LEU A 1 206 ? -71.413 -19.203 105.309 1.00 54.88 206 LEU A N 1
ATOM 1665 C CA . LEU A 1 206 ? -72.372 -18.701 106.301 1.00 54.88 206 LEU A CA 1
ATOM 1666 C C . LEU A 1 206 ? -73.015 -19.892 107.029 1.00 54.88 206 LEU A C 1
ATOM 1668 O O . LEU A 1 206 ? -73.570 -20.771 106.370 1.00 54.88 206 LEU A O 1
ATOM 1672 N N . GLU A 1 207 ? -72.949 -19.931 108.363 1.00 53.69 207 GLU A N 1
ATOM 1673 C CA . GLU A 1 207 ? -73.713 -20.910 109.149 1.00 53.69 207 GLU A CA 1
ATOM 1674 C C . GLU A 1 207 ? -75.183 -20.473 109.229 1.00 53.69 207 GLU A C 1
ATOM 1676 O O . GLU A 1 207 ? -75.541 -19.495 109.885 1.00 53.69 207 GLU A O 1
ATOM 1681 N N . GLU A 1 208 ? -76.050 -21.197 108.525 1.00 45.59 208 GLU A N 1
ATOM 1682 C CA . GLU A 1 208 ? -77.483 -20.926 108.463 1.00 45.59 208 GLU A CA 1
ATOM 1683 C C . GLU A 1 208 ? -78.197 -21.510 109.697 1.00 45.59 208 GLU A C 1
ATOM 1685 O O . GLU A 1 208 ? -78.229 -22.723 109.915 1.00 45.59 208 GLU A O 1
ATOM 1690 N N . LYS A 1 209 ? -78.790 -20.643 110.528 1.00 43.69 209 LYS A N 1
ATOM 1691 C CA . LYS A 1 209 ? -79.634 -21.042 111.664 1.00 43.69 209 LYS A CA 1
ATOM 1692 C C . LYS A 1 209 ? -81.100 -21.048 111.217 1.00 43.69 209 LYS A C 1
ATOM 1694 O O . LYS A 1 209 ? -81.750 -20.007 111.173 1.00 43.69 209 LYS A O 1
ATOM 1699 N N . LEU A 1 210 ? -81.611 -22.235 110.885 1.00 42.72 210 LEU A N 1
ATOM 1700 C CA . LEU A 1 210 ? -83.028 -22.507 110.622 1.00 42.72 210 LEU A CA 1
ATOM 1701 C C . LEU A 1 210 ? -83.900 -22.116 111.829 1.00 42.72 210 LEU A C 1
ATOM 1703 O O . LEU A 1 210 ? -83.846 -22.748 112.883 1.00 42.72 210 LEU A O 1
ATOM 1707 N N . LEU A 1 211 ? -84.742 -21.098 111.648 1.00 45.44 211 LEU A N 1
ATOM 1708 C CA . LEU A 1 211 ? -85.851 -20.733 112.531 1.00 45.44 211 LEU A CA 1
ATOM 1709 C C . LEU A 1 211 ? -87.063 -20.399 111.654 1.00 45.44 211 LEU A C 1
ATOM 1711 O O . LEU A 1 211 ? -87.363 -19.240 111.391 1.00 45.44 211 LEU A O 1
ATOM 1715 N N . PHE A 1 212 ? -87.769 -21.433 111.202 1.00 43.78 212 PHE A N 1
ATOM 1716 C CA . PHE A 1 212 ? -89.139 -21.286 110.719 1.00 43.78 212 PHE A CA 1
ATOM 1717 C C . PHE A 1 212 ? -90.061 -22.092 111.634 1.00 43.78 212 PHE A C 1
ATOM 1719 O O . PHE A 1 212 ? -89.966 -23.317 111.711 1.00 43.78 212 PHE A O 1
ATOM 1726 N N . GLN A 1 213 ? -90.914 -21.376 112.374 1.00 42.09 213 GLN A N 1
ATOM 1727 C CA . GLN A 1 213 ? -92.055 -21.951 113.079 1.00 42.09 213 GLN A CA 1
ATOM 1728 C C . GLN A 1 213 ? -93.190 -22.290 112.104 1.00 42.09 213 GLN A C 1
ATOM 1730 O O . GLN A 1 213 ? -93.318 -21.723 111.022 1.00 42.09 213 GLN A O 1
ATOM 1735 N N . THR A 1 214 ? -93.998 -23.246 112.543 1.00 46.69 214 THR A N 1
ATOM 1736 C CA . THR A 1 214 ? -95.153 -23.875 111.907 1.00 46.69 214 THR A CA 1
ATOM 1737 C C . THR A 1 214 ? -96.310 -22.912 111.596 1.00 46.69 214 THR A C 1
ATOM 1739 O O . THR A 1 214 ? -96.622 -22.023 112.381 1.00 46.69 214 THR A O 1
ATOM 1742 N N . GLY A 1 215 ? -97.007 -23.154 110.476 1.00 40.28 215 GLY A N 1
ATOM 1743 C CA . GLY A 1 215 ? -98.253 -22.471 110.101 1.00 40.28 215 GLY A CA 1
ATOM 1744 C C . GLY A 1 215 ? -98.862 -22.998 108.793 1.00 40.28 215 GLY A C 1
ATOM 1745 O O . GLY A 1 215 ? -98.394 -22.672 107.711 1.00 40.28 215 GLY A O 1
ATOM 1746 N N . SER A 1 216 ? -99.899 -23.829 108.920 1.00 39.19 216 SER A N 1
ATOM 1747 C CA . SER A 1 216 ? -100.702 -24.478 107.869 1.00 39.19 216 SER A CA 1
ATOM 1748 C C . SER A 1 216 ? -101.594 -23.507 107.077 1.00 39.19 216 SER A C 1
ATOM 1750 O O . SER A 1 216 ? -102.269 -22.677 107.685 1.00 39.19 216 SER A O 1
ATOM 1752 N N . THR A 1 217 ? -101.749 -23.726 105.763 1.00 40.06 217 THR A N 1
ATOM 1753 C CA . THR A 1 217 ? -103.063 -23.664 105.088 1.00 40.06 217 THR A CA 1
ATOM 1754 C C . THR A 1 217 ? -103.061 -24.378 103.736 1.00 40.06 217 THR A C 1
ATOM 1756 O O . THR A 1 217 ? -102.084 -24.366 102.995 1.00 40.06 217 THR A O 1
ATOM 1759 N N . VAL A 1 218 ? -104.203 -25.018 103.505 1.00 39.09 218 VAL A N 1
ATOM 1760 C CA . VAL A 1 218 ? -104.638 -25.935 102.449 1.00 39.09 218 VAL A CA 1
ATOM 1761 C C . VAL A 1 218 ? -105.115 -25.169 101.210 1.00 39.09 218 VAL A C 1
ATOM 1763 O O . VAL A 1 218 ? -105.914 -24.248 101.371 1.00 39.09 218 VAL A O 1
ATOM 1766 N N . VAL A 1 219 ? -104.667 -25.572 100.011 1.00 41.28 219 VAL A N 1
ATOM 1767 C CA . VAL A 1 219 ? -105.427 -26.331 98.981 1.00 41.28 219 VAL A CA 1
ATOM 1768 C C . VAL A 1 219 ? -104.437 -27.228 98.246 1.00 41.28 219 VAL A C 1
ATOM 1770 O O . VAL A 1 219 ? -103.352 -26.716 97.895 1.00 41.28 219 VAL A O 1
#

Foldseek 3Di:
DVVVVVVVVVVVVVPPDDPPVVVVVVVVVVVVVVVVVVVVVVVVVVVVVVVVVVVVVVVVVVVVVVVVVVVVVVVVVVVVVVVVVVVVVVVVVVVVVVVVVVVVVVVVVVVVVVVVVVVVVVVVVVVVVVVVVVVVVVVVVVVVVVVVVVVVVVVVVVVVVVVVVVVVVVVVVVVVVLVVVVVVVVVVVPVAWDWDDDDSDIDIDGDDDDDDDDDDDDD

Secondary structure (DSSP, 8-state):
-HHHHHHHHHHHHGGG---HHHHHHHHHHHHHHHHHHHHHHHHHHHHHHHHHHHHHHHHHHHHHHHHHHHHHHHHHHHHHHHHHHHHHHHHHHHHHHHHHHHHHHHHHHHHHHHHHHHHHHHHHHHHHHHHHHHHHHHHHHHHHHHHHHHHHHHHHHHHHHHHHHHHHHHHHHHHHHHHHHHHHHHTTTTSSEEEEEETTEEEEEE-------------